Protein AF-A0A971G7F8-F1 (afdb_monomer)

Sequence (263 aa):
MARVVQHHGRGALVKNELFSLTKGGAQEWIVFAMCFLSYWVSLYTTFTIRVKVGDIVKVTESFLRKAIMRCTHTMELLPVVKECAWVSNTPTGFIAEAVFEDRSTVVFDVVVLPNAYPALIDAQFRSQRAESLDMVPLVMAPFISKESDELCRRLKVGYMDMSGNSMIHTRCIYIREHGNPNLFVQKQRSSKNIFNPTSRISSLILREILSDISRSWRLSALAEELGCSIGQVSKVKNHLCDQLWAEMTGEGLRILDAEAIMR

Structure (mmCIF, N/CA/C/O backbone):
data_AF-A0A971G7F8-F1
#
_entry.id   AF-A0A971G7F8-F1
#
loop_
_atom_site.group_PDB
_atom_site.id
_atom_site.type_symbol
_atom_site.label_atom_id
_atom_site.label_alt_id
_atom_site.label_comp_id
_atom_site.label_asym_id
_atom_site.label_entity_id
_atom_site.label_seq_id
_atom_site.pdbx_PDB_ins_code
_atom_site.Cartn_x
_atom_site.Cartn_y
_atom_site.Cartn_z
_atom_site.occupancy
_atom_site.B_iso_or_equiv
_atom_site.auth_seq_id
_atom_site.auth_comp_id
_atom_site.auth_asym_id
_atom_site.auth_atom_id
_atom_site.pdbx_PDB_model_num
ATOM 1 N N . MET A 1 1 ? 34.148 59.572 -40.290 1.00 31.58 1 MET A N 1
ATOM 2 C CA . MET A 1 1 ? 34.550 60.957 -39.958 1.00 31.58 1 MET A CA 1
ATOM 3 C C . MET A 1 1 ? 33.290 61.768 -39.673 1.00 31.58 1 MET A C 1
ATOM 5 O O . MET A 1 1 ? 32.650 62.206 -40.613 1.00 31.58 1 MET A O 1
ATOM 9 N N . ALA A 1 2 ? 32.887 61.878 -38.405 1.00 27.23 2 ALA A N 1
ATOM 10 C CA . ALA A 1 2 ? 31.785 62.723 -37.917 1.00 27.23 2 ALA A CA 1
ATOM 11 C C . ALA A 1 2 ? 31.898 62.825 -36.382 1.00 27.23 2 ALA A C 1
ATOM 13 O O . ALA A 1 2 ? 32.510 61.951 -35.763 1.00 27.23 2 ALA A O 1
ATOM 14 N N . ARG A 1 3 ? 31.361 63.884 -35.769 1.00 23.41 3 ARG A N 1
ATOM 15 C CA . ARG A 1 3 ? 31.500 64.190 -34.331 1.00 23.41 3 ARG A CA 1
ATOM 16 C C . ARG A 1 3 ? 30.258 64.950 -33.855 1.00 23.41 3 ARG A C 1
ATOM 18 O O . ARG A 1 3 ? 29.782 65.768 -34.630 1.00 23.41 3 ARG A O 1
ATOM 25 N N . VAL A 1 4 ? 29.808 64.708 -32.617 1.00 25.70 4 VAL A N 1
ATOM 26 C CA . VAL A 1 4 ? 29.128 65.621 -31.652 1.00 25.70 4 VAL A CA 1
ATOM 27 C C . VAL A 1 4 ? 28.645 64.726 -30.469 1.00 25.70 4 VAL A C 1
ATOM 29 O O . VAL A 1 4 ? 28.057 63.690 -30.753 1.00 25.70 4 VAL A O 1
ATOM 32 N N . VAL A 1 5 ? 29.027 64.850 -29.176 1.00 28.61 5 VAL A N 1
ATOM 33 C CA . VAL A 1 5 ? 29.109 65.998 -28.214 1.00 28.61 5 VAL A CA 1
ATOM 34 C C . VAL A 1 5 ? 27.709 66.317 -27.631 1.00 28.61 5 VAL A C 1
ATOM 36 O O . VAL A 1 5 ? 26.783 66.403 -28.417 1.00 28.61 5 VAL A O 1
ATOM 39 N N . GLN A 1 6 ? 27.404 66.505 -26.330 1.00 29.41 6 GLN A N 1
ATOM 40 C CA . GLN A 1 6 ? 28.057 66.403 -24.989 1.00 29.41 6 GLN A CA 1
ATOM 41 C C . GLN A 1 6 ? 26.905 66.341 -23.915 1.00 29.41 6 GLN A C 1
ATOM 43 O O . GLN A 1 6 ? 25.764 66.564 -24.298 1.00 29.41 6 GLN A O 1
ATOM 48 N N . HIS A 1 7 ? 27.017 66.095 -22.592 1.00 26.50 7 HIS A N 1
ATOM 49 C CA . HIS A 1 7 ? 28.094 65.757 -21.633 1.00 26.50 7 HIS A CA 1
ATOM 50 C C . HIS A 1 7 ? 27.494 65.098 -20.343 1.00 26.50 7 HIS A C 1
ATOM 52 O O . HIS A 1 7 ? 26.330 64.720 -20.359 1.00 26.50 7 HIS A O 1
ATOM 58 N N . HIS A 1 8 ? 28.250 65.078 -19.223 1.00 28.28 8 HIS A N 1
ATOM 59 C CA . HIS A 1 8 ? 27.886 64.651 -17.842 1.00 28.28 8 HIS A CA 1
ATOM 60 C C . HIS A 1 8 ? 27.742 63.123 -17.619 1.00 28.28 8 HIS A C 1
ATOM 62 O O . HIS A 1 8 ? 26.983 62.472 -18.319 1.00 28.28 8 HIS A O 1
ATOM 68 N N . GLY A 1 9 ? 28.426 62.451 -16.676 1.00 26.38 9 GLY A N 1
ATOM 69 C CA . GLY A 1 9 ? 29.330 62.865 -15.576 1.00 26.38 9 GLY A CA 1
ATOM 70 C C . GLY A 1 9 ? 28.710 62.513 -14.210 1.00 26.38 9 GLY A C 1
ATOM 71 O O . GLY A 1 9 ? 27.542 62.812 -14.008 1.00 26.38 9 GLY A O 1
ATOM 72 N N . ARG A 1 10 ? 29.375 61.897 -13.219 1.00 28.61 10 ARG A N 1
ATOM 73 C CA . ARG A 1 10 ? 30.809 61.694 -12.863 1.00 28.61 10 ARG A CA 1
ATOM 74 C C . ARG A 1 10 ? 31.028 60.172 -12.594 1.00 28.61 10 ARG A C 1
ATOM 76 O O . ARG A 1 10 ? 30.043 59.475 -12.406 1.00 28.61 10 ARG A O 1
ATOM 83 N N . GLY A 1 11 ? 32.200 59.529 -12.639 1.00 26.12 11 GLY A N 1
ATOM 84 C CA . GLY A 1 11 ? 33.525 59.893 -12.121 1.00 26.12 11 GLY A CA 1
ATOM 85 C C . GLY A 1 11 ? 33.711 59.355 -10.683 1.00 26.12 11 GLY A C 1
ATOM 86 O O . GLY A 1 11 ? 32.904 59.731 -9.844 1.00 26.12 11 GLY A O 1
ATOM 87 N N . ALA A 1 12 ? 34.725 58.593 -10.245 1.00 26.75 12 ALA A N 1
ATOM 88 C CA . ALA A 1 12 ? 35.695 57.623 -10.796 1.00 26.75 12 ALA A CA 1
ATOM 89 C C . ALA A 1 12 ? 36.917 57.591 -9.835 1.00 26.75 12 ALA A C 1
ATOM 91 O O . ALA A 1 12 ? 37.518 58.642 -9.635 1.00 26.75 12 ALA A O 1
ATOM 92 N N . LEU A 1 13 ? 37.333 56.403 -9.350 1.00 28.11 13 LEU A N 1
ATOM 93 C CA . LEU A 1 13 ? 38.589 56.143 -8.588 1.00 28.11 13 LEU A CA 1
ATOM 94 C C . LEU A 1 13 ? 38.650 56.851 -7.188 1.00 28.11 13 LEU A C 1
ATOM 96 O O . LEU A 1 13 ? 37.799 57.682 -6.903 1.00 28.11 13 LEU A O 1
ATOM 100 N N . VAL A 1 14 ? 39.527 56.568 -6.201 1.00 27.72 14 VAL A N 1
ATOM 101 C CA . VAL A 1 14 ? 40.870 55.937 -6.099 1.00 27.72 14 VAL A CA 1
ATOM 102 C C . VAL A 1 14 ? 41.078 55.347 -4.662 1.00 27.72 14 VAL A C 1
ATOM 104 O O . VAL A 1 14 ? 40.694 56.023 -3.713 1.00 27.72 14 VAL A O 1
ATOM 107 N N . LYS A 1 15 ? 41.815 54.219 -4.487 1.00 26.25 15 LYS A N 1
ATOM 108 C CA . LYS A 1 15 ? 42.451 53.712 -3.215 1.00 26.25 15 LYS A CA 1
ATOM 109 C C . LYS A 1 15 ? 41.508 53.267 -2.050 1.00 26.25 15 LYS A C 1
ATOM 111 O O . LYS A 1 15 ? 40.315 53.514 -2.117 1.00 26.25 15 LYS A O 1
ATOM 116 N N . ASN A 1 16 ? 41.947 52.554 -0.991 1.00 26.34 16 ASN A N 1
ATOM 117 C CA . ASN A 1 16 ? 43.304 52.115 -0.592 1.00 26.34 16 ASN A CA 1
ATOM 118 C C . ASN A 1 16 ? 43.375 50.670 -0.007 1.00 26.34 16 ASN A C 1
ATOM 120 O O . ASN A 1 16 ? 42.372 49.981 0.123 1.00 26.34 16 ASN A O 1
ATOM 124 N N . GLU A 1 17 ? 44.604 50.260 0.312 1.00 28.48 17 GLU A N 1
ATOM 125 C CA . GLU A 1 17 ? 45.162 48.950 0.700 1.00 28.48 17 GLU A CA 1
ATOM 126 C C . GLU A 1 17 ? 44.573 48.169 1.909 1.00 28.48 17 GLU A C 1
ATOM 128 O O . GLU A 1 17 ? 43.983 48.739 2.817 1.00 28.48 17 GLU A O 1
ATOM 133 N N . LEU A 1 18 ? 44.879 46.855 1.919 1.00 27.38 18 LEU A N 1
ATOM 134 C CA . LEU A 1 18 ? 45.263 45.979 3.055 1.00 27.38 18 LEU A CA 1
ATOM 135 C C . LEU A 1 18 ? 44.598 46.158 4.443 1.00 27.38 18 LEU A C 1
ATOM 137 O O . LEU A 1 18 ? 44.882 47.122 5.142 1.00 27.38 18 LEU A O 1
ATOM 141 N N . PHE A 1 19 ? 43.982 45.081 4.963 1.00 25.28 19 PHE A N 1
ATOM 142 C CA . PHE A 1 19 ? 44.510 44.389 6.161 1.00 25.28 19 PHE A CA 1
ATOM 143 C C . PHE A 1 19 ? 43.994 42.936 6.290 1.00 25.28 19 PHE A C 1
ATOM 145 O O . PHE A 1 19 ? 43.183 42.478 5.486 1.00 25.28 19 PHE A O 1
ATOM 152 N N . SER A 1 20 ? 44.534 42.182 7.253 1.00 25.12 20 SER A N 1
ATOM 153 C CA . SER A 1 20 ? 44.437 40.718 7.360 1.00 25.12 20 SER A CA 1
ATOM 154 C C . SER A 1 20 ? 43.378 40.169 8.333 1.00 25.12 20 SER A C 1
ATOM 156 O O . SER A 1 20 ? 42.921 40.846 9.248 1.00 25.12 20 SER A O 1
ATOM 158 N N . LEU A 1 21 ? 43.095 38.871 8.170 1.00 34.47 21 LEU A N 1
ATOM 159 C CA . LEU A 1 21 ? 42.399 37.949 9.083 1.00 34.47 21 LEU A CA 1
ATOM 160 C C . LEU A 1 21 ? 42.495 38.275 10.596 1.00 34.47 21 LEU A C 1
ATOM 162 O O . LEU A 1 21 ? 43.588 38.309 11.158 1.00 34.47 21 LEU A O 1
ATOM 166 N N . THR A 1 22 ? 41.347 38.328 11.285 1.00 32.31 22 THR A N 1
ATOM 167 C CA . THR A 1 22 ? 40.902 37.395 12.361 1.00 32.31 22 THR A CA 1
ATOM 168 C C . THR A 1 22 ? 39.973 38.072 13.387 1.00 32.31 22 THR A C 1
ATOM 170 O O . THR A 1 22 ? 40.213 39.205 13.781 1.00 32.31 22 THR A O 1
ATOM 173 N N . LYS A 1 23 ? 38.994 37.302 13.908 1.00 30.86 23 LYS A N 1
ATOM 174 C CA . LYS A 1 23 ? 38.056 37.630 15.014 1.00 30.86 23 LYS A CA 1
ATOM 175 C C . LYS A 1 23 ? 37.054 38.769 14.700 1.00 30.86 23 LYS A C 1
ATOM 177 O O . LYS A 1 23 ? 37.434 39.834 14.249 1.00 30.86 23 LYS A O 1
ATOM 182 N N . GLY A 1 24 ? 35.754 38.638 14.966 1.00 30.69 24 GLY A N 1
ATOM 183 C CA . GLY A 1 24 ? 35.002 37.469 15.435 1.00 30.69 24 GLY A CA 1
ATOM 184 C C . GLY A 1 24 ? 33.606 37.866 15.927 1.00 30.69 24 GLY A C 1
ATOM 185 O O . GLY A 1 24 ? 33.473 38.333 17.053 1.00 30.69 24 GLY A O 1
ATOM 186 N N . GLY A 1 25 ? 32.572 37.680 15.099 1.00 30.42 25 GLY A N 1
ATOM 187 C CA . GLY A 1 25 ? 31.180 37.997 15.441 1.00 30.42 25 GLY A CA 1
ATOM 188 C C . GLY A 1 25 ? 30.375 36.750 15.811 1.00 30.42 25 GLY A C 1
ATOM 189 O O . GLY A 1 25 ? 30.094 35.914 14.957 1.00 30.42 25 GLY A O 1
ATOM 190 N N . ALA A 1 26 ? 29.956 36.623 17.073 1.00 41.88 26 ALA A N 1
ATOM 191 C CA . ALA A 1 26 ? 29.213 35.447 17.548 1.00 41.88 26 ALA A CA 1
ATOM 192 C C . ALA A 1 26 ? 27.809 35.286 16.918 1.00 41.88 26 ALA A C 1
ATOM 194 O O . ALA A 1 26 ? 27.216 34.214 17.002 1.00 41.88 26 ALA A O 1
ATOM 195 N N . GLN A 1 27 ? 27.272 36.324 16.269 1.00 37.56 27 GLN A N 1
ATOM 196 C CA . GLN A 1 27 ? 25.918 36.323 15.702 1.00 37.56 27 GLN A CA 1
ATOM 197 C C . GLN A 1 27 ? 25.796 35.543 14.383 1.00 37.56 27 GLN A C 1
ATOM 199 O O . GLN A 1 27 ? 24.768 34.907 14.166 1.00 37.56 27 GLN A O 1
ATOM 204 N N . GLU A 1 28 ? 26.835 35.493 13.541 1.00 37.09 28 GLU A N 1
ATOM 205 C CA . GLU A 1 28 ? 26.814 34.654 12.326 1.00 37.09 28 GLU A CA 1
ATOM 206 C C . GLU A 1 28 ? 26.779 33.163 12.689 1.00 37.09 28 GLU A C 1
ATOM 208 O O . GLU A 1 28 ? 26.014 32.384 12.115 1.00 37.09 28 GLU A O 1
ATOM 213 N N . TRP A 1 29 ? 27.528 32.785 13.730 1.00 35.47 29 TRP A N 1
ATOM 214 C CA . TRP A 1 29 ? 27.505 31.438 14.294 1.00 35.47 29 TRP A CA 1
ATOM 215 C C . TRP A 1 29 ? 26.162 31.079 14.927 1.00 35.47 29 TRP A C 1
ATOM 217 O O . TRP A 1 29 ? 25.808 29.909 14.895 1.00 35.47 29 TRP A O 1
ATOM 227 N N . ILE A 1 30 ? 25.379 32.037 15.438 1.00 43.94 30 ILE A N 1
ATOM 228 C CA . ILE A 1 30 ? 24.011 31.765 15.912 1.00 43.94 30 ILE A CA 1
ATOM 229 C C . ILE A 1 30 ? 23.088 31.427 14.736 1.00 43.94 30 ILE A C 1
ATOM 231 O O . ILE A 1 30 ? 22.343 30.456 14.829 1.00 43.94 30 ILE A O 1
ATOM 235 N N . VAL A 1 31 ? 23.165 32.143 13.608 1.00 46.53 31 VAL A N 1
ATOM 236 C CA . VAL A 1 31 ? 22.352 31.818 12.419 1.00 46.53 31 VAL A CA 1
ATOM 237 C C . VAL A 1 31 ? 22.742 30.448 11.854 1.00 46.53 31 VAL A C 1
ATOM 239 O O . VAL A 1 31 ? 21.871 29.606 11.633 1.00 46.53 31 VAL A O 1
ATOM 242 N N . PHE A 1 32 ? 24.042 30.171 11.703 1.00 40.44 32 PHE A N 1
ATOM 243 C CA . PHE A 1 32 ? 24.508 28.857 11.246 1.00 40.44 32 PHE A CA 1
ATOM 244 C C . PHE A 1 32 ? 24.165 27.735 12.238 1.00 40.44 32 PHE A C 1
ATOM 246 O O . PHE A 1 32 ? 23.704 26.673 11.819 1.00 40.44 32 PHE A O 1
ATOM 253 N N . ALA A 1 33 ? 24.312 27.969 13.546 1.00 39.25 33 ALA A N 1
ATOM 254 C CA . ALA A 1 33 ? 23.938 27.005 14.574 1.00 39.25 33 ALA A CA 1
ATOM 255 C C . ALA A 1 33 ? 22.425 26.777 14.632 1.00 39.25 33 ALA A C 1
ATOM 257 O O . ALA A 1 33 ? 22.026 25.644 14.845 1.00 39.25 33 ALA A O 1
ATOM 258 N N . MET A 1 34 ? 21.571 27.779 14.397 1.00 35.53 34 MET A N 1
ATOM 259 C CA . MET A 1 34 ? 20.111 27.593 14.346 1.00 35.53 34 MET A CA 1
ATOM 260 C C . MET A 1 34 ? 19.656 26.868 13.071 1.00 35.53 34 MET A C 1
ATOM 262 O O . MET A 1 34 ? 18.738 26.046 13.138 1.00 35.53 34 MET A O 1
ATOM 266 N N . CYS A 1 35 ? 20.336 27.067 11.936 1.00 37.12 35 CYS A N 1
ATOM 267 C CA . CYS A 1 35 ? 20.170 26.211 10.756 1.00 37.12 35 CYS A CA 1
ATOM 268 C C . CYS A 1 35 ? 20.599 24.761 11.051 1.00 37.12 35 CYS A C 1
ATOM 270 O O . CYS A 1 35 ? 19.869 23.827 10.732 1.00 37.12 35 CYS A O 1
ATOM 272 N N . PHE A 1 36 ? 21.727 24.552 11.737 1.00 36.66 36 PHE A N 1
ATOM 273 C CA . PHE A 1 36 ? 22.150 23.211 12.156 1.00 36.66 36 PHE A CA 1
ATOM 274 C C . PHE A 1 36 ? 21.241 22.592 13.226 1.00 36.66 36 PHE A C 1
ATOM 276 O O . PHE A 1 36 ? 21.006 21.389 13.181 1.00 36.66 36 PHE A O 1
ATOM 283 N N . LEU A 1 37 ? 20.688 23.377 14.155 1.00 34.50 37 LEU A N 1
ATOM 284 C CA . LEU A 1 37 ? 19.817 22.884 15.223 1.00 34.50 37 LEU A CA 1
ATOM 285 C C . LEU A 1 37 ? 18.418 22.550 14.699 1.00 34.50 37 LEU A C 1
ATOM 287 O O . LEU A 1 37 ? 17.841 21.564 15.136 1.00 34.50 37 LEU A O 1
ATOM 291 N N . SER A 1 38 ? 17.899 23.289 13.715 1.00 35.56 38 SER A N 1
ATOM 292 C CA . SER A 1 38 ? 16.686 22.876 12.991 1.00 35.56 38 SER A CA 1
ATOM 293 C C . SER A 1 38 ? 16.916 21.616 12.142 1.00 35.56 38 SER A C 1
ATOM 295 O O . SER A 1 38 ? 16.009 20.794 12.036 1.00 35.56 38 SER A O 1
ATOM 297 N N . TYR A 1 39 ? 18.139 21.386 11.647 1.00 37.88 39 TYR A N 1
ATOM 298 C CA . TYR A 1 39 ? 18.538 20.106 11.041 1.00 37.88 39 TYR A CA 1
ATOM 299 C C . TYR A 1 39 ? 18.676 18.962 12.072 1.00 37.88 39 TYR A C 1
ATOM 301 O O . TYR A 1 39 ? 18.270 17.836 11.799 1.00 37.88 39 TYR A O 1
ATOM 309 N N . TRP A 1 40 ? 19.215 19.228 13.269 1.00 32.53 40 TRP A N 1
ATOM 310 C CA . TRP A 1 40 ? 19.496 18.210 14.301 1.00 32.53 40 TRP A CA 1
ATOM 311 C C . TRP A 1 40 ? 18.329 17.893 15.245 1.00 32.53 40 TRP A C 1
ATOM 313 O O . TRP A 1 40 ? 18.250 16.782 15.765 1.00 32.53 40 TRP A O 1
ATOM 323 N N . VAL A 1 41 ? 17.376 18.810 15.427 1.00 34.03 41 VAL A N 1
ATOM 324 C CA . VAL A 1 41 ? 16.091 18.525 16.098 1.00 34.03 41 VAL A CA 1
ATOM 325 C C . VAL A 1 41 ? 15.228 17.566 15.257 1.00 34.03 41 VAL A C 1
ATOM 327 O O . VAL A 1 41 ? 14.299 16.958 15.779 1.00 34.03 41 VAL A O 1
ATOM 330 N N . SER A 1 42 ? 15.597 17.322 13.992 1.00 38.00 42 SER A N 1
ATOM 331 C CA . SER A 1 42 ? 15.034 16.264 13.143 1.00 38.00 42 SER A CA 1
ATOM 332 C C . SER A 1 42 ? 15.562 14.848 13.455 1.00 38.00 42 SER A C 1
ATOM 334 O O . SER A 1 42 ? 15.412 13.939 12.640 1.00 38.00 42 SER A O 1
ATOM 336 N N . LEU A 1 43 ? 16.164 14.598 14.623 1.00 33.94 43 LEU A N 1
ATOM 337 C CA . LEU A 1 43 ? 16.397 13.224 15.082 1.00 33.94 43 LEU A CA 1
ATOM 338 C C . LEU A 1 43 ? 15.066 12.440 15.090 1.00 33.94 43 LEU A C 1
ATOM 340 O O . LEU A 1 43 ? 14.067 12.893 15.643 1.00 33.94 43 LEU A O 1
ATOM 344 N N . TYR A 1 44 ? 15.072 11.253 14.472 1.00 35.53 44 TYR A N 1
ATOM 345 C CA . TYR A 1 44 ? 13.901 10.399 14.195 1.00 35.53 44 TYR A CA 1
ATOM 346 C C . TYR A 1 44 ? 12.943 10.871 13.076 1.00 35.53 44 TYR A C 1
ATOM 348 O O . TYR A 1 44 ? 11.745 10.564 13.121 1.00 35.53 44 TYR A O 1
ATOM 356 N N . THR A 1 45 ? 13.440 11.535 12.020 1.00 35.72 45 THR A N 1
ATOM 357 C CA . THR A 1 45 ? 12.622 11.848 10.832 1.00 35.72 45 THR A CA 1
ATOM 358 C C . THR A 1 45 ? 11.963 10.596 10.246 1.00 35.72 45 THR A C 1
ATOM 360 O O . THR A 1 45 ? 12.614 9.691 9.723 1.00 35.72 45 THR A O 1
ATOM 363 N N . THR A 1 46 ? 10.633 10.554 10.301 1.00 38.56 46 THR A N 1
ATOM 364 C CA . THR A 1 46 ? 9.838 9.536 9.611 1.00 38.56 46 THR A CA 1
ATOM 365 C C . THR A 1 46 ? 9.194 10.183 8.395 1.00 38.56 46 THR A C 1
ATOM 367 O O . THR A 1 46 ? 8.401 11.119 8.527 1.00 38.56 46 THR A O 1
ATOM 370 N N . PHE A 1 47 ? 9.560 9.696 7.214 1.00 37.69 47 PHE A N 1
ATOM 371 C CA . PHE A 1 47 ? 9.032 10.150 5.940 1.00 37.69 47 PHE A CA 1
ATOM 372 C C . PHE A 1 47 ? 7.500 10.038 5.917 1.00 37.69 47 PHE A C 1
ATOM 374 O O . PHE A 1 47 ? 6.922 9.048 6.367 1.00 37.69 47 PHE A O 1
ATOM 381 N N . THR A 1 48 ? 6.830 11.088 5.449 1.00 42.06 48 THR A N 1
ATOM 382 C CA . THR A 1 48 ? 5.379 11.252 5.594 1.00 42.06 48 THR A CA 1
ATOM 383 C C . THR A 1 48 ? 4.717 11.254 4.227 1.00 42.06 48 THR A C 1
ATOM 385 O O . THR A 1 48 ? 4.733 12.256 3.518 1.00 42.06 48 THR A O 1
ATOM 388 N N . ILE A 1 49 ? 4.101 10.122 3.896 1.00 47.50 49 ILE A N 1
ATOM 389 C CA . ILE A 1 49 ? 3.277 9.954 2.705 1.00 47.50 49 ILE A CA 1
ATOM 390 C C . ILE A 1 49 ? 1.918 10.580 3.001 1.00 47.50 49 ILE A C 1
ATOM 392 O O . ILE A 1 49 ? 1.155 10.070 3.824 1.00 47.50 49 ILE A O 1
ATOM 396 N N . ARG A 1 50 ? 1.617 11.696 2.331 1.00 46.03 50 ARG A N 1
ATOM 397 C CA . ARG A 1 50 ? 0.253 12.228 2.262 1.00 46.03 50 ARG A CA 1
ATOM 398 C C . ARG A 1 50 ? -0.500 11.498 1.159 1.00 46.03 50 ARG A C 1
ATOM 400 O O . ARG A 1 50 ? -0.425 11.892 -0.004 1.00 46.03 50 ARG A O 1
ATOM 407 N N . VAL A 1 51 ? -1.246 10.468 1.539 1.00 49.62 51 VAL A N 1
ATOM 408 C CA . VAL A 1 51 ? -2.325 9.955 0.688 1.00 49.62 51 VAL A CA 1
ATOM 409 C C . VAL A 1 51 ? -3.397 11.054 0.610 1.00 49.62 51 VAL A C 1
ATOM 411 O O . VAL A 1 51 ? -3.579 11.807 1.567 1.00 49.62 51 VAL A O 1
ATOM 414 N N . LYS A 1 52 ? -4.105 11.212 -0.516 1.00 42.38 52 LYS A N 1
ATOM 415 C CA . LYS A 1 52 ? -4.998 12.375 -0.738 1.00 42.38 52 LYS A CA 1
ATOM 416 C C . LYS A 1 52 ? -6.318 12.354 0.065 1.00 42.38 52 LYS A C 1
ATOM 418 O O . LYS A 1 52 ? -7.216 13.143 -0.216 1.00 42.38 52 LYS A O 1
ATOM 423 N N . VAL A 1 53 ? -6.415 11.486 1.074 1.00 38.53 53 VAL A N 1
ATOM 424 C CA . VAL A 1 53 ? -7.548 11.318 1.995 1.00 38.53 53 VAL A CA 1
ATOM 425 C C . VAL A 1 53 ? -7.003 11.313 3.425 1.00 38.53 53 VAL A C 1
ATOM 427 O O . VAL A 1 53 ? -6.585 10.266 3.899 1.00 38.53 53 VAL A O 1
ATOM 430 N N . GLY A 1 54 ? -6.978 12.484 4.076 1.00 37.25 54 GLY A N 1
ATOM 431 C CA . GLY A 1 54 ? -6.742 12.688 5.520 1.00 37.25 54 GLY A CA 1
ATOM 432 C C . GLY A 1 54 ? -5.355 12.333 6.084 1.00 37.25 54 GLY A C 1
ATOM 433 O O . GLY A 1 54 ? -4.714 13.163 6.732 1.00 37.25 54 GLY A O 1
ATOM 434 N N . ASP A 1 55 ? -4.903 11.103 5.857 1.00 47.16 55 ASP A N 1
ATOM 435 C CA . ASP A 1 55 ? -3.934 10.411 6.695 1.00 47.16 55 ASP A CA 1
ATOM 436 C C . ASP A 1 55 ? -2.463 10.581 6.292 1.00 47.16 55 ASP A C 1
ATOM 438 O O . ASP A 1 55 ? -2.062 10.653 5.125 1.00 47.16 55 ASP A O 1
ATOM 442 N N . ILE A 1 56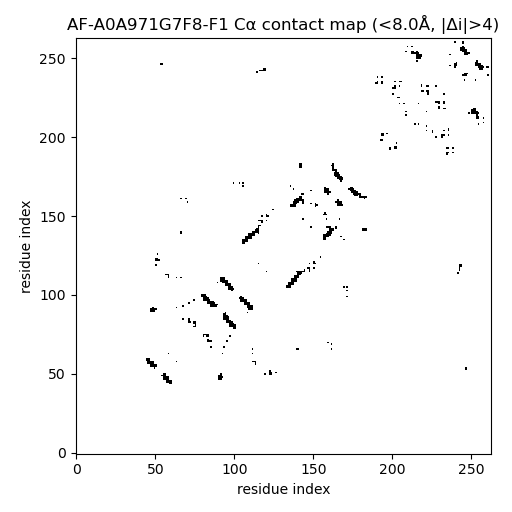 ? -1.630 10.589 7.334 1.00 48.53 56 ILE A N 1
ATOM 443 C CA . ILE A 1 56 ? -0.172 10.685 7.274 1.00 48.53 56 ILE A CA 1
ATOM 444 C C . ILE A 1 56 ? 0.414 9.280 7.451 1.00 48.53 56 ILE A C 1
ATOM 446 O O . ILE A 1 56 ? 0.671 8.807 8.561 1.00 48.53 56 ILE A O 1
ATOM 450 N N . VAL A 1 57 ? 0.641 8.602 6.326 1.00 58.75 57 VAL A N 1
ATOM 451 C CA . VAL A 1 57 ? 1.226 7.259 6.303 1.00 58.75 57 VAL A CA 1
ATOM 452 C C . VAL A 1 57 ? 2.741 7.376 6.494 1.00 58.75 57 VAL A C 1
ATOM 454 O O . VAL A 1 57 ? 3.478 7.878 5.644 1.00 58.75 57 VAL A O 1
ATOM 457 N N . LYS A 1 58 ? 3.214 6.948 7.667 1.00 58.38 58 LYS A N 1
ATOM 458 C CA . LYS A 1 58 ? 4.594 7.152 8.126 1.00 58.38 58 LYS A CA 1
ATOM 459 C C . LYS A 1 58 ? 5.528 6.010 7.714 1.00 58.38 58 LYS A C 1
ATOM 461 O O . LYS A 1 58 ? 5.507 4.925 8.293 1.00 58.38 58 LYS A O 1
ATOM 466 N N . VAL A 1 59 ? 6.394 6.288 6.743 1.00 67.25 59 VAL A N 1
ATOM 467 C CA . VAL A 1 59 ? 7.475 5.418 6.255 1.00 67.25 59 VAL A CA 1
ATOM 468 C C . VAL A 1 59 ? 8.797 5.844 6.889 1.00 67.25 59 VAL A C 1
ATOM 470 O O . VAL A 1 59 ? 9.140 7.016 6.885 1.00 67.25 59 VAL A O 1
ATOM 473 N N . THR A 1 60 ? 9.593 4.928 7.439 1.00 74.56 60 THR A N 1
ATOM 474 C CA . THR A 1 60 ? 10.924 5.309 7.943 1.00 74.56 60 THR A CA 1
ATOM 475 C C . THR A 1 60 ? 11.901 5.520 6.787 1.00 74.56 60 THR A C 1
ATOM 477 O O . THR A 1 60 ? 11.839 4.813 5.782 1.00 74.56 60 THR A O 1
ATOM 480 N N . GLU A 1 61 ? 12.867 6.428 6.942 1.00 76.81 61 GLU A N 1
ATOM 481 C CA . GLU A 1 61 ? 13.984 6.579 5.990 1.00 76.81 61 GLU A CA 1
ATOM 482 C C . GLU A 1 61 ? 14.704 5.234 5.759 1.00 76.81 61 GLU A C 1
ATOM 484 O O . GLU A 1 61 ? 15.010 4.846 4.634 1.00 76.81 61 GLU A O 1
ATOM 489 N N . SER A 1 62 ? 14.859 4.443 6.825 1.00 81.19 62 SER A N 1
ATOM 490 C CA . SER A 1 62 ? 15.403 3.081 6.788 1.00 81.19 62 SER A CA 1
ATOM 491 C C . SER A 1 62 ? 14.548 2.059 6.021 1.00 81.19 62 SER A C 1
ATOM 493 O O . SER A 1 62 ? 15.054 0.985 5.688 1.00 81.19 62 SER A O 1
ATOM 495 N N . PHE A 1 63 ? 13.276 2.358 5.737 1.00 83.94 63 PHE A N 1
ATOM 496 C CA . PHE A 1 63 ? 12.414 1.581 4.841 1.00 83.94 63 PHE A CA 1
ATOM 497 C C . PHE A 1 63 ? 12.469 2.128 3.410 1.00 83.94 63 PHE A C 1
ATOM 499 O O . PHE A 1 63 ? 12.629 1.336 2.485 1.00 83.94 63 PHE A O 1
ATOM 506 N N . LEU A 1 64 ? 12.459 3.455 3.227 1.00 87.81 64 LEU A N 1
ATOM 507 C CA . LEU A 1 64 ? 12.657 4.103 1.924 1.00 87.81 64 LEU A CA 1
ATOM 508 C C . LEU A 1 64 ? 13.989 3.679 1.279 1.00 87.81 64 LEU A C 1
ATOM 510 O O . LEU A 1 64 ? 14.001 3.200 0.149 1.00 87.81 64 LEU A O 1
ATOM 514 N N . ARG A 1 65 ? 15.099 3.719 2.029 1.00 89.50 65 ARG A N 1
ATOM 515 C CA . ARG A 1 65 ? 16.414 3.243 1.562 1.00 89.50 65 ARG A CA 1
ATOM 516 C C . ARG A 1 65 ? 16.409 1.754 1.191 1.00 89.50 65 ARG A C 1
ATOM 518 O O . ARG A 1 65 ? 17.091 1.363 0.251 1.00 89.50 65 ARG A O 1
ATOM 525 N N . LYS A 1 66 ? 15.635 0.916 1.894 1.00 90.75 66 LYS A N 1
ATOM 526 C CA . LYS A 1 66 ? 15.467 -0.509 1.541 1.00 90.75 66 LYS A CA 1
ATOM 527 C C . LYS A 1 66 ? 14.626 -0.698 0.280 1.00 90.75 66 LYS A C 1
ATOM 529 O O . LYS A 1 66 ? 14.931 -1.599 -0.492 1.00 90.75 66 LYS A O 1
ATOM 534 N N . ALA A 1 67 ? 13.609 0.136 0.065 1.00 91.75 67 ALA A N 1
ATOM 535 C CA . ALA A 1 67 ? 12.828 0.144 -1.166 1.00 91.75 67 ALA A CA 1
ATOM 536 C C . ALA A 1 67 ? 13.707 0.540 -2.363 1.00 91.75 67 ALA A C 1
ATOM 538 O O . ALA A 1 67 ? 13.793 -0.234 -3.308 1.00 91.75 67 ALA A O 1
ATOM 539 N N . ILE A 1 68 ? 14.460 1.644 -2.264 1.00 93.75 68 ILE A N 1
ATOM 540 C CA . ILE A 1 68 ? 15.417 2.092 -3.292 1.00 93.75 68 ILE A CA 1
ATOM 541 C C . ILE A 1 68 ? 16.405 0.973 -3.655 1.00 93.75 68 ILE A C 1
ATOM 543 O O . ILE A 1 68 ? 16.420 0.525 -4.798 1.00 93.75 68 ILE A O 1
ATOM 547 N N . MET A 1 69 ? 17.154 0.453 -2.671 1.00 93.12 69 MET A N 1
ATOM 548 C CA . MET A 1 69 ? 18.148 -0.613 -2.885 1.00 93.12 69 MET A CA 1
ATOM 549 C C . MET A 1 69 ? 17.550 -1.903 -3.465 1.00 93.12 69 MET A C 1
ATOM 551 O O . MET A 1 69 ? 18.248 -2.648 -4.145 1.00 93.12 69 MET A O 1
ATOM 555 N N . ARG A 1 70 ? 16.280 -2.212 -3.167 1.00 92.81 70 ARG A N 1
ATOM 556 C CA . ARG A 1 70 ? 15.597 -3.386 -3.726 1.00 92.81 70 ARG A CA 1
ATOM 557 C C . ARG A 1 70 ? 15.084 -3.114 -5.139 1.00 92.81 70 ARG A C 1
ATOM 559 O O . ARG A 1 70 ? 15.132 -4.032 -5.950 1.00 92.81 70 ARG A O 1
ATOM 566 N N . CYS A 1 71 ? 14.631 -1.898 -5.436 1.00 94.00 71 CYS A N 1
ATOM 567 C CA . CYS A 1 71 ? 14.162 -1.502 -6.760 1.00 94.00 71 CYS A CA 1
ATOM 568 C C . CYS A 1 71 ? 15.294 -1.553 -7.784 1.00 94.00 71 CYS A C 1
ATOM 570 O O . CYS A 1 71 ? 15.176 -2.293 -8.756 1.00 94.00 71 CYS A O 1
ATOM 572 N N . THR A 1 72 ? 16.398 -0.836 -7.537 1.00 93.06 72 THR A N 1
ATOM 573 C CA . THR A 1 72 ? 17.538 -0.778 -8.468 1.00 93.06 72 THR A CA 1
ATOM 574 C C . THR A 1 72 ? 18.087 -2.177 -8.732 1.00 93.06 72 THR A C 1
ATOM 576 O O . THR A 1 72 ? 18.071 -2.636 -9.869 1.00 93.06 72 THR A O 1
ATOM 579 N N . HIS A 1 73 ? 18.394 -2.924 -7.669 1.00 92.31 73 HIS A N 1
ATOM 580 C CA . HIS A 1 73 ? 18.911 -4.287 -7.773 1.00 92.31 73 HIS A CA 1
ATOM 581 C C . HIS A 1 73 ? 17.959 -5.255 -8.496 1.00 92.31 73 HIS A C 1
ATOM 583 O O . HIS A 1 73 ? 18.409 -6.099 -9.262 1.00 92.31 73 HIS A O 1
ATOM 589 N N . THR A 1 74 ? 16.640 -5.160 -8.285 1.00 91.06 74 THR A N 1
ATOM 590 C CA . THR A 1 74 ? 15.688 -6.055 -8.976 1.00 91.06 74 THR A CA 1
ATOM 591 C C . THR A 1 74 ? 15.527 -5.684 -10.452 1.00 91.06 74 THR A C 1
ATOM 593 O O . THR A 1 74 ? 15.280 -6.570 -11.264 1.00 91.06 74 THR A O 1
ATOM 596 N N . MET A 1 75 ? 15.703 -4.408 -10.818 1.00 92.31 75 MET A N 1
ATOM 597 C CA . MET A 1 75 ? 15.7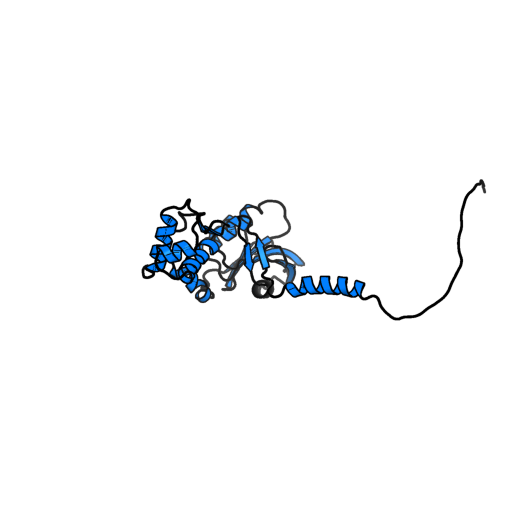55 -3.986 -12.222 1.00 92.31 75 MET A CA 1
ATOM 598 C C . MET A 1 75 ? 17.061 -4.438 -12.896 1.00 92.31 75 MET A C 1
ATOM 600 O O . MET A 1 75 ? 17.012 -4.958 -14.002 1.00 92.31 75 MET A O 1
ATOM 604 N N . GLU A 1 76 ? 18.209 -4.325 -12.220 1.00 90.50 76 GLU A N 1
ATOM 605 C CA . GLU A 1 76 ? 19.533 -4.771 -12.706 1.00 90.50 76 GLU A CA 1
ATOM 606 C C . GLU A 1 76 ? 19.640 -6.294 -12.929 1.00 90.50 76 GLU A C 1
ATOM 608 O O . GLU A 1 76 ? 20.515 -6.756 -13.655 1.00 90.50 76 GLU A O 1
ATOM 613 N N . LEU A 1 77 ? 18.749 -7.095 -12.332 1.00 91.06 77 LEU A N 1
ATOM 614 C CA . LEU A 1 77 ? 18.649 -8.538 -12.598 1.00 91.06 77 LEU A CA 1
ATOM 615 C C . LE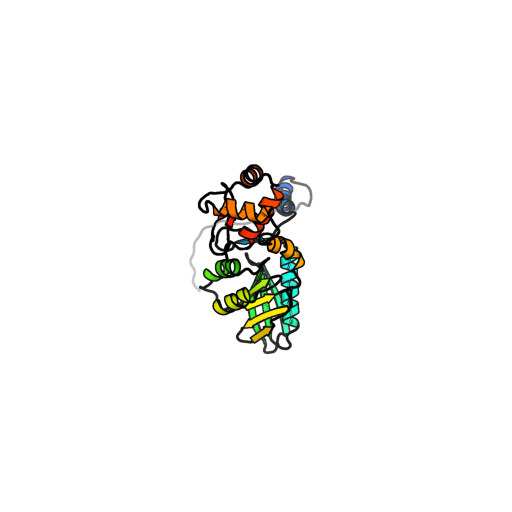U A 1 77 ? 17.946 -8.870 -13.932 1.00 91.06 77 LEU A C 1
ATOM 617 O O . LEU A 1 77 ? 17.871 -10.042 -14.308 1.00 91.06 77 LEU A O 1
ATOM 621 N N . LEU A 1 78 ? 17.407 -7.875 -14.643 1.00 90.38 78 LEU A N 1
ATOM 622 C CA . LEU A 1 78 ? 16.714 -8.058 -15.918 1.00 90.38 78 LEU A CA 1
ATOM 623 C C . LEU A 1 78 ? 17.717 -7.928 -17.078 1.00 90.38 78 LEU A C 1
ATOM 625 O O . LEU A 1 78 ? 18.267 -6.847 -17.259 1.00 90.38 78 LEU A O 1
ATOM 629 N N . PRO A 1 79 ? 17.894 -8.937 -17.953 1.00 89.75 79 PRO A N 1
ATOM 630 C CA . PRO A 1 79 ? 18.944 -8.949 -18.988 1.00 89.75 79 PRO A CA 1
ATOM 631 C C . PRO A 1 79 ? 18.742 -7.944 -20.143 1.00 89.75 79 PRO A C 1
ATOM 633 O O . PRO A 1 79 ? 19.450 -7.999 -21.143 1.00 89.75 79 PRO A O 1
ATOM 636 N N . VAL A 1 80 ? 17.748 -7.060 -20.032 1.00 92.62 80 VAL A N 1
ATOM 637 C CA . VAL A 1 80 ? 17.467 -5.954 -20.961 1.00 92.62 80 VAL A CA 1
ATOM 638 C C . VAL A 1 80 ? 17.688 -4.579 -20.322 1.00 92.62 80 VAL A C 1
ATOM 640 O O . VAL A 1 80 ? 17.746 -3.585 -21.043 1.00 92.62 80 VAL A O 1
ATOM 643 N N . VAL A 1 81 ? 17.804 -4.516 -18.990 1.00 94.00 81 VAL A N 1
ATOM 644 C CA . VAL A 1 81 ? 18.155 -3.312 -18.232 1.00 94.00 81 VAL A CA 1
ATOM 645 C C . VAL A 1 81 ? 19.662 -3.323 -18.033 1.00 94.00 81 VAL A C 1
ATOM 647 O O . VAL A 1 81 ? 20.212 -4.232 -17.420 1.00 94.00 81 VAL A O 1
ATOM 650 N N . LYS A 1 82 ? 20.319 -2.289 -18.542 1.00 94.19 82 LYS A N 1
ATOM 651 C CA . LYS A 1 82 ? 21.759 -2.092 -18.418 1.00 94.19 82 LYS A CA 1
ATOM 652 C C . LYS A 1 82 ? 22.138 -1.491 -17.062 1.00 94.19 82 LYS A C 1
ATOM 654 O O . LYS A 1 82 ? 23.178 -1.816 -16.500 1.00 94.19 82 LYS A O 1
ATOM 659 N N . GLU A 1 83 ? 21.308 -0.574 -16.567 1.00 94.88 83 GLU A N 1
ATOM 660 C CA . GLU A 1 83 ? 21.531 0.184 -15.334 1.00 94.88 83 GLU A CA 1
ATOM 661 C C . GLU A 1 83 ? 20.185 0.682 -14.786 1.00 94.88 83 GLU A C 1
ATOM 663 O O . GLU A 1 83 ? 19.296 1.039 -15.564 1.00 94.88 83 GLU A O 1
ATOM 668 N N . CYS A 1 84 ? 20.021 0.733 -13.460 1.00 95.06 84 CYS A N 1
ATOM 669 C CA . CYS A 1 84 ? 18.861 1.366 -12.831 1.00 95.06 84 CYS A CA 1
ATOM 670 C C . CYS A 1 84 ? 19.289 2.239 -11.647 1.00 95.06 84 CYS A C 1
ATOM 672 O O . CYS A 1 84 ? 19.633 1.732 -10.583 1.00 95.06 84 CYS A O 1
ATOM 674 N N . ALA A 1 85 ? 19.202 3.558 -11.802 1.00 95.31 85 ALA A N 1
ATOM 675 C CA . ALA A 1 85 ? 19.637 4.524 -10.799 1.00 95.31 85 ALA A CA 1
ATOM 676 C C . ALA A 1 85 ? 18.465 5.100 -9.984 1.00 95.31 85 ALA A C 1
ATOM 678 O O . ALA A 1 85 ? 17.341 5.239 -10.469 1.00 95.31 85 ALA A O 1
ATOM 679 N N . TRP A 1 86 ? 18.745 5.492 -8.740 1.00 96.19 86 TRP A N 1
ATOM 680 C CA . TRP A 1 86 ? 17.901 6.421 -7.983 1.00 96.19 86 TRP A CA 1
ATOM 681 C C . TRP A 1 86 ? 18.201 7.856 -8.424 1.00 96.19 86 TRP A C 1
ATOM 683 O O . TRP A 1 86 ? 19.368 8.223 -8.550 1.00 96.19 86 TRP A O 1
ATOM 693 N N . VAL A 1 87 ? 17.155 8.662 -8.623 1.00 94.44 87 VAL A N 1
ATOM 694 C CA . VAL A 1 87 ? 17.276 10.047 -9.111 1.00 94.44 87 VAL A CA 1
ATOM 695 C C . VAL A 1 87 ? 16.972 11.062 -8.006 1.00 94.44 87 VAL A C 1
ATOM 697 O O . VAL A 1 87 ? 17.716 12.020 -7.814 1.00 94.44 87 VAL A O 1
ATOM 700 N N . SER A 1 88 ? 15.861 10.885 -7.285 1.00 89.00 88 SER A N 1
ATOM 701 C CA . SER A 1 88 ? 15.420 11.804 -6.225 1.00 89.00 88 SER A CA 1
ATOM 702 C C . SER A 1 88 ? 14.349 11.169 -5.331 1.00 89.00 88 SER A C 1
ATOM 704 O O . SER A 1 88 ? 13.774 10.140 -5.674 1.00 89.00 88 SER A O 1
ATOM 706 N N . ASN A 1 89 ? 14.048 11.780 -4.181 1.00 89.19 89 ASN A N 1
ATOM 707 C CA . ASN A 1 89 ? 12.927 11.369 -3.326 1.00 89.19 89 ASN A CA 1
ATOM 708 C C . ASN A 1 89 ? 11.677 12.211 -3.641 1.00 89.19 89 ASN A C 1
ATOM 710 O O . ASN A 1 89 ? 11.768 13.435 -3.736 1.00 89.19 89 ASN A O 1
ATOM 714 N N . THR A 1 90 ? 10.507 11.574 -3.744 1.00 84.88 90 THR A N 1
ATOM 715 C CA . THR A 1 90 ? 9.203 12.235 -3.954 1.00 84.88 90 THR A CA 1
ATOM 716 C C . THR A 1 90 ? 8.392 12.241 -2.656 1.00 84.88 90 THR A C 1
ATOM 718 O O . THR A 1 90 ? 8.637 11.387 -1.805 1.00 84.88 90 THR A O 1
ATOM 721 N N . PRO A 1 91 ? 7.382 13.124 -2.480 1.00 80.69 91 PRO A N 1
ATOM 722 C CA . PRO A 1 91 ? 6.503 13.161 -1.297 1.00 80.69 91 PRO A CA 1
ATOM 723 C C . PRO A 1 91 ? 5.820 11.837 -0.907 1.00 80.69 91 PRO A C 1
ATOM 725 O O . PRO A 1 91 ? 5.257 11.744 0.182 1.00 80.69 91 PRO A O 1
ATOM 728 N N . THR A 1 92 ? 5.850 10.822 -1.774 1.00 83.25 92 THR A N 1
ATOM 729 C CA . THR A 1 92 ? 5.256 9.500 -1.541 1.00 83.25 92 THR A CA 1
ATOM 730 C C . THR A 1 92 ? 6.221 8.331 -1.810 1.00 83.25 92 THR A C 1
ATOM 732 O O . THR A 1 92 ? 5.801 7.174 -1.768 1.00 83.25 92 THR A O 1
ATOM 735 N N . GLY A 1 93 ? 7.512 8.601 -2.053 1.00 89.81 93 GLY A N 1
ATOM 736 C CA . GLY A 1 93 ? 8.518 7.585 -2.375 1.00 89.81 93 GLY A CA 1
ATOM 737 C C . GLY A 1 93 ? 9.763 8.153 -3.069 1.00 89.81 93 GLY A C 1
ATOM 738 O O . GLY A 1 93 ? 10.478 8.961 -2.474 1.00 89.81 93 GLY A O 1
ATOM 739 N N . PHE A 1 94 ? 10.075 7.702 -4.288 1.00 92.19 94 PHE A N 1
ATOM 740 C CA . PHE A 1 94 ? 11.268 8.128 -5.036 1.00 92.19 94 PHE A CA 1
ATOM 741 C C . PHE A 1 94 ? 11.110 8.014 -6.558 1.00 92.19 94 PHE A C 1
ATOM 743 O O . PHE A 1 94 ? 10.317 7.216 -7.046 1.00 92.19 94 PHE A O 1
ATOM 750 N N . ILE A 1 95 ? 11.909 8.782 -7.302 1.00 93.94 95 ILE A N 1
ATOM 751 C CA . ILE A 1 95 ? 12.102 8.602 -8.743 1.00 93.94 95 ILE A CA 1
ATOM 752 C C . ILE A 1 95 ? 13.280 7.654 -8.979 1.00 93.94 95 ILE A C 1
ATOM 754 O O . ILE A 1 95 ? 14.353 7.825 -8.386 1.00 93.94 95 ILE A O 1
ATOM 758 N N . ALA A 1 96 ? 13.094 6.691 -9.878 1.00 95.50 96 ALA A N 1
ATOM 759 C CA . ALA A 1 96 ? 14.161 5.855 -10.422 1.00 95.50 96 ALA A CA 1
ATOM 760 C C . ALA A 1 96 ? 14.191 5.949 -11.952 1.00 95.50 96 ALA A C 1
ATOM 762 O O . ALA A 1 96 ? 13.148 6.102 -12.583 1.00 95.50 96 ALA A O 1
ATOM 763 N N . GLU A 1 97 ? 15.370 5.826 -12.553 1.00 95.38 97 GLU A N 1
ATOM 764 C CA . GLU A 1 97 ? 15.546 5.782 -14.006 1.00 95.38 97 GLU A CA 1
ATOM 765 C C . GLU A 1 97 ? 16.234 4.474 -14.396 1.00 95.38 97 GLU A C 1
ATOM 767 O O . GLU A 1 97 ? 17.277 4.130 -13.839 1.00 95.38 97 GLU A O 1
ATOM 772 N N . ALA A 1 98 ? 15.641 3.744 -15.343 1.00 94.88 98 ALA A N 1
ATOM 773 C CA . ALA A 1 98 ? 16.228 2.547 -15.930 1.00 94.88 98 ALA A CA 1
ATOM 774 C C . ALA A 1 98 ? 16.690 2.831 -17.363 1.00 94.88 98 ALA A C 1
ATOM 776 O O . ALA A 1 98 ? 15.905 3.296 -18.197 1.00 94.88 98 ALA A O 1
ATOM 777 N N . VAL A 1 99 ? 17.951 2.503 -17.640 1.00 95.19 99 VAL A N 1
ATOM 778 C CA . VAL A 1 99 ? 18.561 2.537 -18.971 1.00 95.19 99 VAL A CA 1
ATOM 779 C C . VAL A 1 99 ? 18.566 1.115 -19.521 1.00 95.19 99 VAL A C 1
ATOM 781 O O . VAL A 1 99 ? 19.071 0.195 -18.877 1.00 95.19 99 VAL A O 1
ATOM 784 N N . PHE A 1 100 ? 18.011 0.923 -20.711 1.00 93.88 100 PHE A N 1
ATOM 785 C CA . PHE A 1 100 ? 17.959 -0.370 -21.392 1.00 93.88 100 PHE A CA 1
ATOM 786 C C . PHE A 1 100 ? 19.147 -0.533 -22.354 1.00 93.88 100 PHE A C 1
ATOM 788 O O . PHE A 1 100 ? 19.794 0.444 -22.737 1.00 93.88 100 PHE A O 1
ATOM 795 N N . GLU A 1 101 ? 19.452 -1.767 -22.763 1.00 93.88 101 GLU A N 1
ATOM 796 C CA . GLU A 1 101 ? 20.590 -2.049 -23.664 1.00 93.88 101 GLU A CA 1
ATOM 797 C C . GLU A 1 101 ? 20.434 -1.435 -25.071 1.00 93.88 101 GLU A C 1
ATOM 799 O O . GLU A 1 101 ? 21.421 -1.089 -25.724 1.00 93.88 101 GLU A O 1
ATOM 804 N N . ASP A 1 102 ? 19.199 -1.187 -25.521 1.00 92.56 102 ASP A N 1
ATOM 805 C CA . ASP A 1 102 ? 18.904 -0.418 -26.741 1.00 92.56 102 ASP A CA 1
ATOM 806 C C . ASP A 1 102 ? 19.116 1.105 -26.575 1.00 92.56 102 ASP A C 1
ATOM 808 O O . ASP A 1 102 ? 18.923 1.871 -27.520 1.00 92.56 102 ASP A O 1
ATOM 812 N N . ARG A 1 103 ? 19.559 1.541 -25.385 1.00 90.88 103 ARG A N 1
ATOM 813 C CA . ARG A 1 103 ? 19.708 2.936 -24.928 1.00 90.88 103 ARG A CA 1
ATOM 814 C C . ARG A 1 103 ? 18.392 3.696 -24.773 1.00 90.88 103 ARG A C 1
ATOM 816 O O . ARG A 1 103 ? 18.419 4.914 -24.590 1.00 90.88 103 ARG A O 1
ATOM 823 N N . SER A 1 104 ? 17.246 3.018 -24.823 1.00 91.75 104 SER A N 1
ATOM 824 C CA . SER A 1 104 ? 15.999 3.622 -24.370 1.00 91.75 104 SER A CA 1
ATOM 825 C C . SER A 1 104 ? 16.041 3.824 -22.852 1.00 91.75 104 SER A C 1
ATOM 827 O O . SER A 1 104 ? 16.694 3.075 -22.125 1.00 91.75 104 SER A O 1
ATOM 829 N N . THR A 1 105 ? 15.348 4.849 -22.364 1.00 92.69 105 THR A N 1
ATOM 830 C CA . THR A 1 105 ? 15.176 5.101 -20.930 1.00 92.69 105 THR A CA 1
ATOM 831 C C . THR A 1 105 ? 13.705 5.029 -20.538 1.00 92.69 105 THR A C 1
ATOM 833 O O . THR A 1 105 ? 12.804 5.322 -21.340 1.00 92.69 105 THR A O 1
ATOM 836 N N . VAL A 1 106 ? 13.454 4.617 -19.296 1.00 92.94 106 VAL A N 1
ATOM 837 C CA . VAL A 1 106 ? 12.148 4.724 -18.637 1.00 92.94 106 VAL A CA 1
ATOM 838 C C . VAL A 1 106 ? 12.360 5.273 -17.234 1.00 92.94 106 VAL A C 1
ATOM 840 O O . VAL A 1 106 ? 13.101 4.693 -16.440 1.00 92.94 106 VAL A O 1
ATOM 843 N N . VAL A 1 107 ? 11.672 6.370 -16.927 1.00 93.50 107 VAL A N 1
ATOM 844 C CA . VAL A 1 107 ? 11.595 6.927 -15.576 1.00 93.50 107 VAL A CA 1
ATOM 845 C C . VAL A 1 107 ? 10.390 6.317 -14.859 1.00 93.50 107 VAL A C 1
ATOM 847 O O . VAL A 1 107 ? 9.316 6.176 -15.446 1.00 93.50 107 VAL A O 1
ATOM 850 N N . PHE A 1 108 ? 10.557 5.960 -13.590 1.00 93.50 108 PHE A N 1
ATOM 851 C CA . PHE A 1 108 ? 9.516 5.421 -12.720 1.00 93.50 108 PHE A CA 1
ATOM 852 C C . PHE A 1 108 ? 9.248 6.376 -11.550 1.00 93.50 108 PHE A C 1
ATOM 854 O O . PHE A 1 108 ? 10.185 6.742 -10.839 1.00 93.50 108 PHE A O 1
ATOM 861 N N . ASP A 1 109 ? 7.979 6.724 -11.310 1.00 92.69 109 ASP A N 1
ATOM 862 C CA . ASP A 1 109 ? 7.542 7.318 -10.034 1.00 92.69 109 ASP A CA 1
ATOM 863 C C . ASP A 1 109 ? 7.168 6.178 -9.083 1.00 92.69 109 ASP A C 1
ATOM 865 O O . ASP A 1 109 ? 6.151 5.501 -9.265 1.00 92.69 109 ASP A O 1
ATOM 869 N N . VAL A 1 110 ? 8.042 5.912 -8.111 1.00 93.38 110 VAL A N 1
ATOM 870 C CA . VAL A 1 110 ? 7.946 4.761 -7.214 1.00 93.38 110 VAL A CA 1
ATOM 871 C C . VAL A 1 110 ? 7.322 5.182 -5.889 1.00 93.38 110 VAL A C 1
ATOM 873 O O . VAL A 1 110 ? 7.996 5.713 -5.006 1.00 93.38 110 VAL A O 1
ATOM 876 N N . VAL A 1 111 ? 6.033 4.894 -5.716 1.00 91.75 111 VAL A N 1
ATOM 877 C CA . VAL A 1 111 ? 5.299 5.097 -4.459 1.00 91.75 111 VAL A CA 1
ATOM 878 C C . VAL A 1 111 ? 5.612 3.957 -3.487 1.00 91.75 111 VAL A C 1
ATOM 880 O O . VAL A 1 111 ? 5.407 2.788 -3.807 1.00 91.75 111 VAL A O 1
ATOM 883 N N . VAL A 1 112 ? 6.074 4.276 -2.275 1.00 91.12 112 VAL A N 1
ATOM 884 C CA . VAL A 1 112 ? 6.567 3.287 -1.296 1.00 91.12 112 VAL A CA 1
ATOM 885 C C . VAL A 1 112 ? 5.572 3.109 -0.147 1.00 91.12 112 VAL A C 1
ATOM 887 O O . VAL A 1 112 ? 5.665 3.777 0.877 1.00 91.12 112 VAL A O 1
ATOM 890 N N . LEU A 1 113 ? 4.621 2.185 -0.272 1.00 88.12 113 LEU A N 1
ATOM 891 C CA . LEU A 1 113 ? 3.608 1.942 0.759 1.00 88.12 113 LEU A CA 1
ATOM 892 C C . LEU A 1 113 ? 4.115 0.966 1.847 1.00 88.12 113 LEU A C 1
ATOM 894 O O . LEU A 1 113 ? 4.680 -0.082 1.527 1.00 88.12 113 LEU A O 1
ATOM 898 N N . PRO A 1 114 ? 3.880 1.228 3.151 1.00 80.50 114 PRO A N 1
ATOM 899 C CA . PRO A 1 114 ? 4.263 0.300 4.221 1.00 80.50 114 PRO A CA 1
ATOM 900 C C . PRO A 1 114 ? 3.365 -0.949 4.274 1.00 80.50 114 PRO A C 1
ATOM 902 O O . PRO A 1 114 ? 3.806 -1.991 4.757 1.00 80.50 114 PRO A O 1
ATOM 905 N N . ASN A 1 115 ? 2.139 -0.849 3.750 1.00 83.25 115 ASN A N 1
ATOM 906 C CA . ASN A 1 115 ? 1.230 -1.941 3.411 1.00 83.25 115 ASN A CA 1
ATOM 907 C C . ASN A 1 115 ? 0.536 -1.571 2.088 1.00 83.25 115 ASN A C 1
ATOM 909 O O . ASN A 1 115 ? 0.069 -0.443 1.953 1.00 83.25 115 ASN A O 1
ATOM 913 N N . ALA A 1 116 ? 0.415 -2.496 1.136 1.00 87.94 116 ALA A N 1
ATOM 914 C CA . ALA A 1 116 ? -0.291 -2.254 -0.126 1.00 87.94 116 ALA A CA 1
ATOM 915 C C . ALA A 1 116 ? -1.774 -2.661 -0.049 1.00 87.94 116 ALA A C 1
ATOM 917 O O . ALA A 1 116 ? -2.229 -3.517 -0.811 1.00 87.94 116 ALA A O 1
ATOM 918 N N . TYR A 1 117 ? -2.528 -2.090 0.893 1.00 87.56 117 TYR A N 1
ATOM 919 C CA . TYR A 1 117 ? -3.976 -2.317 0.960 1.00 87.56 117 TYR A CA 1
ATOM 920 C C . TYR A 1 117 ? -4.695 -1.610 -0.206 1.00 87.56 117 TYR A C 1
ATOM 922 O O . TYR A 1 117 ? -4.265 -0.519 -0.595 1.00 87.56 117 TYR A O 1
ATOM 930 N N . PRO A 1 118 ? -5.792 -2.172 -0.751 1.00 89.56 118 PRO A N 1
ATOM 931 C CA . PRO A 1 118 ? -6.485 -1.604 -1.909 1.00 89.56 118 PRO A CA 1
ATOM 932 C C . PRO A 1 118 ? -6.889 -0.132 -1.734 1.00 89.56 118 PRO A C 1
ATOM 934 O O . PRO A 1 118 ? -6.638 0.677 -2.624 1.00 89.56 118 PRO A O 1
ATOM 937 N N . ALA A 1 119 ? -7.429 0.244 -0.570 1.00 85.19 119 ALA A N 1
ATOM 938 C CA . ALA A 1 119 ? -7.850 1.619 -0.292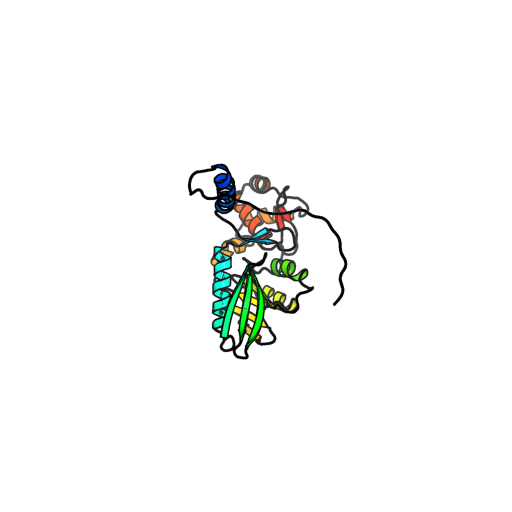 1.00 85.19 119 ALA A CA 1
ATOM 939 C C . ALA A 1 119 ? -6.688 2.632 -0.340 1.00 85.19 119 ALA A C 1
ATOM 941 O O . ALA A 1 119 ? -6.854 3.721 -0.885 1.00 85.19 119 ALA A O 1
ATOM 942 N N . LEU A 1 120 ? -5.497 2.267 0.156 1.00 85.44 120 LEU A N 1
ATOM 943 C CA . LEU A 1 120 ? -4.297 3.117 0.088 1.00 85.44 120 LEU A CA 1
ATOM 944 C C . LEU A 1 120 ? -3.834 3.337 -1.359 1.00 85.44 120 LEU A C 1
ATOM 946 O O . LEU A 1 120 ? -3.435 4.443 -1.718 1.00 85.44 120 LEU A O 1
ATOM 950 N N . ILE A 1 121 ? -3.896 2.292 -2.191 1.00 89.50 121 ILE A N 1
ATOM 951 C CA . ILE A 1 121 ? -3.525 2.368 -3.610 1.00 89.50 121 ILE A CA 1
ATOM 952 C C . ILE A 1 121 ? -4.539 3.235 -4.371 1.00 89.50 121 ILE A C 1
ATOM 954 O O . ILE A 1 121 ? -4.139 4.137 -5.105 1.00 89.50 121 ILE A O 1
ATOM 958 N N . ASP A 1 122 ? -5.845 3.017 -4.178 1.00 88.00 122 ASP A N 1
ATOM 959 C CA . ASP A 1 122 ? -6.874 3.845 -4.819 1.00 88.00 122 ASP A CA 1
ATOM 960 C C . ASP A 1 122 ? -6.734 5.316 -4.401 1.00 88.00 122 ASP A C 1
ATOM 962 O O . ASP A 1 122 ? -6.569 6.184 -5.255 1.00 88.00 122 ASP A O 1
ATOM 966 N N . ALA A 1 123 ? -6.682 5.611 -3.099 1.00 82.75 123 ALA A N 1
ATOM 967 C CA . ALA A 1 123 ? -6.597 6.981 -2.592 1.00 82.75 123 ALA A CA 1
ATOM 968 C C . ALA A 1 123 ? -5.300 7.727 -2.989 1.00 82.75 123 ALA A C 1
ATOM 970 O O . ALA A 1 123 ? -5.294 8.962 -3.021 1.00 82.75 123 ALA A O 1
ATOM 971 N N . GLN A 1 124 ? -4.228 7.009 -3.345 1.00 83.69 124 GLN A N 1
ATOM 972 C CA . GLN A 1 124 ? -3.038 7.573 -3.990 1.00 83.69 124 GLN A CA 1
ATOM 973 C C . GLN A 1 124 ? -3.317 7.930 -5.466 1.00 83.69 124 GLN A C 1
ATOM 975 O O . GLN A 1 124 ? -3.245 9.098 -5.858 1.00 83.69 124 GLN A O 1
ATOM 980 N N . PHE A 1 125 ? -3.657 6.936 -6.296 1.00 84.25 125 PHE A N 1
ATOM 981 C CA . PHE A 1 125 ? -3.643 7.081 -7.761 1.00 84.25 125 PHE A CA 1
ATOM 982 C C . PHE A 1 125 ? -4.941 7.644 -8.364 1.00 84.25 125 PHE A C 1
ATOM 984 O O . PHE A 1 125 ? -4.921 8.193 -9.468 1.00 84.25 125 PHE A O 1
ATOM 991 N N . ARG A 1 126 ? -6.067 7.610 -7.638 1.00 75.81 126 ARG A N 1
ATOM 992 C CA . ARG A 1 126 ? -7.374 8.179 -8.046 1.00 75.81 126 ARG A CA 1
ATOM 993 C C . ARG A 1 126 ? -7.308 9.662 -8.413 1.00 75.81 126 ARG A C 1
ATOM 995 O O . ARG A 1 126 ? -8.123 10.132 -9.201 1.00 75.81 126 ARG A O 1
ATOM 1002 N N . SER A 1 127 ? -6.319 10.379 -7.876 1.00 61.69 127 SER A N 1
ATOM 1003 C CA . SER A 1 127 ? -6.050 11.794 -8.159 1.00 61.69 127 SER A CA 1
ATOM 1004 C C . SER A 1 127 ? -4.841 12.058 -9.071 1.00 61.69 127 SER A C 1
ATOM 1006 O O . SER A 1 127 ? -4.529 13.224 -9.300 1.00 61.69 127 SER A O 1
ATOM 1008 N N . GLN A 1 128 ? -4.148 11.024 -9.564 1.00 60.00 128 GLN A N 1
ATOM 1009 C CA . GLN A 1 128 ? -2.977 11.136 -10.457 1.00 60.00 128 GLN A CA 1
ATOM 1010 C C . GLN A 1 128 ? -3.327 10.841 -11.932 1.00 60.00 128 GLN A C 1
ATOM 1012 O O . GLN A 1 128 ? -2.453 10.588 -12.751 1.00 60.00 128 GLN A O 1
ATOM 1017 N N . ARG A 1 129 ? -4.614 10.890 -12.306 1.00 51.06 129 ARG A N 1
ATOM 1018 C CA . ARG A 1 129 ? -5.088 10.659 -13.688 1.00 51.06 129 ARG A CA 1
ATOM 1019 C C . ARG A 1 129 ? -4.807 11.805 -14.678 1.00 51.06 129 ARG A C 1
ATOM 1021 O O . ARG A 1 129 ? -5.313 11.754 -15.796 1.00 51.06 129 ARG A O 1
ATOM 1028 N N . ALA A 1 130 ? -4.031 12.813 -14.288 1.00 46.41 130 ALA A N 1
ATOM 1029 C CA . ALA A 1 130 ? -3.659 13.938 -15.136 1.00 46.41 130 ALA A CA 1
ATOM 1030 C C . ALA A 1 130 ? -2.155 14.241 -15.029 1.00 46.41 130 ALA A C 1
ATOM 1032 O O . ALA A 1 130 ? -1.631 14.408 -13.930 1.00 46.41 130 ALA A O 1
ATOM 1033 N N . GLU A 1 131 ? -1.522 14.367 -16.197 1.00 46.47 131 GLU A N 1
ATOM 1034 C CA . GLU A 1 131 ? -0.350 15.220 -16.450 1.00 46.47 131 GLU A CA 1
ATOM 1035 C C . GLU A 1 131 ? 0.991 14.855 -15.776 1.00 46.47 131 GLU A C 1
ATOM 1037 O O . GLU A 1 131 ? 1.693 15.699 -15.225 1.00 46.47 131 GLU A O 1
ATOM 1042 N N . SER A 1 132 ? 1.455 13.627 -16.018 1.00 47.41 132 SER A N 1
ATOM 1043 C CA . SER A 1 132 ? 2.788 13.454 -16.621 1.00 47.41 132 SER A CA 1
ATOM 1044 C C . SER A 1 132 ? 2.751 12.314 -17.650 1.00 47.41 132 SER A C 1
ATOM 1046 O O . SER A 1 132 ? 2.072 11.309 -17.445 1.00 47.41 132 SER A O 1
ATOM 1048 N N . LEU A 1 133 ? 3.402 12.497 -18.806 1.00 56.03 133 LEU A N 1
ATOM 1049 C CA . LEU A 1 133 ? 3.420 11.505 -19.900 1.00 56.03 133 LEU A CA 1
ATOM 1050 C C . LEU A 1 133 ? 4.692 10.642 -19.909 1.00 56.03 133 LEU A C 1
ATOM 1052 O O . LEU A 1 133 ? 4.702 9.578 -20.523 1.00 56.03 133 LEU A O 1
ATOM 1056 N N . ASP A 1 134 ? 5.735 11.084 -19.206 1.00 78.50 134 ASP A N 1
ATOM 1057 C CA . ASP A 1 134 ? 7.102 10.564 -19.341 1.00 78.50 134 ASP A CA 1
ATOM 1058 C C . ASP A 1 134 ? 7.533 9.622 -18.199 1.00 78.50 134 ASP A C 1
ATOM 1060 O O . ASP A 1 134 ? 8.645 9.094 -18.219 1.00 78.50 134 ASP A O 1
ATOM 1064 N N . MET A 1 135 ? 6.669 9.397 -17.199 1.00 88.69 135 MET A N 1
ATOM 1065 C CA . MET A 1 135 ? 6.962 8.562 -16.024 1.00 88.69 135 MET A CA 1
ATOM 1066 C C . MET A 1 135 ? 5.970 7.404 -15.879 1.00 88.69 135 MET A C 1
ATOM 1068 O O . MET A 1 135 ? 4.759 7.578 -16.005 1.00 88.69 135 MET A O 1
ATOM 1072 N N . VAL A 1 136 ? 6.481 6.213 -15.561 1.00 91.44 136 VAL A N 1
ATOM 1073 C CA . VAL A 1 136 ? 5.675 5.018 -15.283 1.00 91.44 136 VAL A CA 1
ATOM 1074 C C . VAL A 1 136 ? 5.392 4.922 -13.776 1.00 91.44 136 VAL A C 1
ATOM 1076 O O . VAL A 1 136 ? 6.338 4.796 -12.997 1.00 91.44 136 VAL A O 1
ATOM 1079 N N . PRO A 1 137 ? 4.125 4.932 -13.326 1.00 92.81 137 PRO A N 1
ATOM 1080 C CA . PRO A 1 137 ? 3.803 4.785 -11.909 1.00 92.81 137 PRO A CA 1
ATOM 1081 C C . PRO A 1 137 ? 4.049 3.346 -11.428 1.00 92.81 137 PRO A C 1
ATOM 1083 O O . PRO A 1 137 ? 3.567 2.384 -12.036 1.00 92.81 137 PRO A O 1
ATOM 1086 N N . LEU A 1 138 ? 4.766 3.199 -10.311 1.00 94.19 138 LEU A N 1
ATOM 1087 C CA . LEU A 1 138 ? 5.144 1.919 -9.704 1.00 94.19 138 LEU A CA 1
ATOM 1088 C C . LEU A 1 138 ? 4.834 1.922 -8.196 1.00 94.19 138 LEU A C 1
ATOM 1090 O O . LEU A 1 138 ? 5.204 2.849 -7.484 1.00 94.19 138 LEU A O 1
ATOM 1094 N N . VAL A 1 139 ? 4.204 0.867 -7.677 1.00 95.19 139 VAL A N 1
ATOM 1095 C CA . VAL A 1 139 ? 4.014 0.661 -6.229 1.00 95.19 139 VAL A CA 1
ATOM 1096 C C . VAL A 1 139 ? 5.065 -0.295 -5.679 1.00 95.19 139 VAL A C 1
ATOM 1098 O O . VAL A 1 139 ? 5.153 -1.447 -6.104 1.00 95.19 139 VAL A O 1
ATOM 1101 N N . MET A 1 140 ? 5.800 0.145 -4.661 1.00 94.75 140 MET A N 1
ATOM 1102 C CA . MET A 1 140 ? 6.606 -0.719 -3.805 1.00 94.75 140 MET A CA 1
ATOM 1103 C C . MET A 1 140 ? 5.960 -0.939 -2.442 1.00 94.75 140 MET A C 1
ATOM 1105 O O . MET A 1 140 ? 5.486 -0.000 -1.808 1.00 94.75 140 MET A O 1
ATOM 1109 N N . ALA A 1 141 ? 5.996 -2.182 -1.962 1.00 93.19 141 ALA A N 1
ATOM 1110 C CA . ALA A 1 141 ? 5.506 -2.568 -0.640 1.00 93.19 141 ALA A CA 1
ATOM 1111 C C . ALA A 1 141 ? 6.189 -3.856 -0.138 1.00 93.19 141 ALA A C 1
ATOM 1113 O O . ALA A 1 141 ? 6.865 -4.533 -0.915 1.00 93.19 141 ALA A O 1
ATOM 1114 N N . PRO A 1 142 ? 6.018 -4.260 1.139 1.00 91.81 142 PRO A N 1
ATOM 1115 C CA . PRO A 1 142 ? 6.563 -5.531 1.621 1.00 91.81 142 PRO A CA 1
ATOM 1116 C C . PRO A 1 142 ? 5.953 -6.750 0.906 1.00 91.81 142 PRO A C 1
ATOM 1118 O O . PRO A 1 142 ? 6.642 -7.731 0.626 1.00 91.81 142 PRO A O 1
ATOM 1121 N N . PHE A 1 143 ? 4.657 -6.670 0.600 1.00 92.94 143 PHE A N 1
ATOM 1122 C CA . PHE A 1 143 ? 3.889 -7.688 -0.111 1.00 92.94 143 PHE A CA 1
ATOM 1123 C C . PHE A 1 143 ? 2.708 -7.045 -0.853 1.00 92.94 143 PHE A C 1
ATOM 1125 O O . PHE A 1 143 ? 2.059 -6.149 -0.305 1.00 92.94 143 PHE A O 1
ATOM 1132 N N . ILE A 1 144 ? 2.417 -7.525 -2.063 1.00 93.81 144 ILE A N 1
ATOM 1133 C CA . ILE A 1 144 ? 1.247 -7.166 -2.877 1.00 93.81 144 ILE A CA 1
ATOM 1134 C C . ILE A 1 144 ? 0.258 -8.339 -2.849 1.00 93.81 144 ILE A C 1
ATOM 1136 O O . ILE A 1 144 ? 0.594 -9.461 -3.220 1.00 93.81 144 ILE A O 1
ATOM 1140 N N . SER A 1 145 ? -0.974 -8.093 -2.394 1.00 92.12 145 SER A N 1
ATOM 1141 C CA . SER A 1 145 ? -2.029 -9.115 -2.396 1.00 92.12 145 SER A CA 1
ATOM 1142 C C . SER A 1 145 ? -2.620 -9.323 -3.799 1.00 92.12 145 SER A C 1
ATOM 1144 O O . SER A 1 145 ? -2.488 -8.453 -4.656 1.00 92.12 145 SER A O 1
ATOM 1146 N N . LYS A 1 146 ? -3.346 -10.430 -4.022 1.00 92.56 146 LYS A N 1
ATOM 1147 C CA . LYS A 1 146 ? -4.100 -10.670 -5.272 1.00 92.56 146 LYS A CA 1
ATOM 1148 C C . LYS A 1 146 ? -5.078 -9.530 -5.587 1.00 92.56 146 LYS A C 1
ATOM 1150 O O . LYS A 1 146 ? -5.162 -9.086 -6.723 1.00 92.56 146 LYS A O 1
ATOM 1155 N N . GLU A 1 147 ? -5.785 -9.032 -4.576 1.00 91.62 147 GLU A N 1
ATOM 1156 C CA . GLU A 1 147 ? -6.725 -7.914 -4.714 1.00 91.62 147 GLU A CA 1
ATOM 1157 C C . GLU A 1 147 ? -6.005 -6.601 -5.072 1.00 91.62 147 GLU A C 1
ATOM 1159 O O . GLU A 1 147 ? -6.484 -5.819 -5.895 1.00 91.62 147 GLU A O 1
ATOM 1164 N N . SER A 1 148 ? -4.814 -6.396 -4.503 1.00 94.44 148 SER A N 1
ATOM 1165 C CA . SER A 1 148 ? -3.943 -5.250 -4.776 1.00 94.44 148 SER A CA 1
ATOM 1166 C C . SER A 1 148 ? -3.346 -5.304 -6.192 1.00 94.44 148 SER A C 1
ATOM 1168 O O . SER A 1 148 ? -3.328 -4.286 -6.873 1.00 94.44 148 SER A O 1
ATOM 1170 N N . ASP A 1 149 ? -2.916 -6.481 -6.663 1.00 94.62 149 ASP A N 1
ATOM 1171 C CA . ASP A 1 149 ? -2.504 -6.752 -8.054 1.00 94.62 149 ASP A CA 1
ATOM 1172 C C . ASP A 1 149 ? -3.653 -6.470 -9.035 1.00 94.62 149 ASP A C 1
ATOM 1174 O O . ASP A 1 149 ? -3.495 -5.709 -9.992 1.00 94.62 149 ASP A O 1
ATOM 1178 N N . GLU A 1 150 ? -4.849 -6.993 -8.757 1.00 94.25 150 GLU A N 1
ATOM 1179 C CA . GLU A 1 150 ? -6.042 -6.716 -9.558 1.00 94.25 150 GLU A CA 1
ATOM 1180 C C . GLU A 1 150 ? -6.406 -5.220 -9.582 1.00 94.25 150 GLU A C 1
ATOM 1182 O O . GLU A 1 150 ? -6.811 -4.713 -10.631 1.00 94.25 150 GLU A O 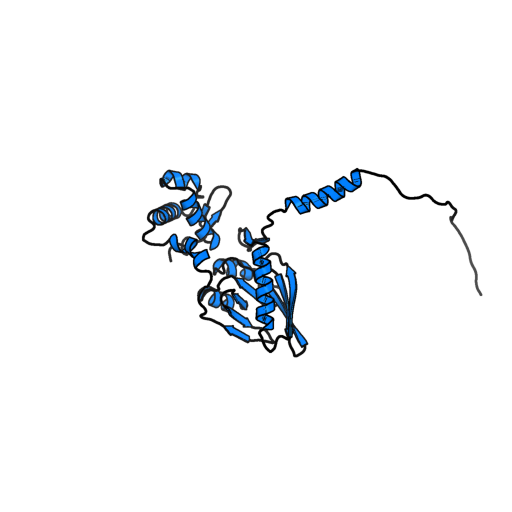1
ATOM 1187 N N . LEU A 1 151 ? -6.233 -4.487 -8.475 1.00 93.50 151 LEU A N 1
ATOM 1188 C CA . LEU A 1 151 ? -6.431 -3.035 -8.441 1.00 93.50 151 LEU A CA 1
ATOM 1189 C C . LEU A 1 151 ? -5.355 -2.280 -9.234 1.00 93.50 151 LEU A C 1
ATOM 1191 O O . LEU A 1 151 ? -5.711 -1.464 -10.084 1.00 93.50 151 LEU A O 1
ATOM 1195 N N . CYS A 1 152 ? -4.067 -2.569 -9.022 1.00 93.50 152 CYS A N 1
ATOM 1196 C CA . CYS A 1 152 ? -2.963 -1.983 -9.790 1.00 93.50 152 CYS A CA 1
ATOM 1197 C C . CYS A 1 152 ? -3.178 -2.172 -11.301 1.00 93.50 152 CYS A C 1
ATOM 1199 O O . CYS A 1 152 ? -3.084 -1.214 -12.071 1.00 93.50 152 CYS A O 1
ATOM 1201 N N . ARG A 1 153 ? -3.612 -3.370 -11.721 1.00 91.81 153 ARG A N 1
ATOM 1202 C CA . ARG A 1 153 ? -4.004 -3.665 -13.110 1.00 91.81 153 ARG A CA 1
ATOM 1203 C C . ARG A 1 153 ? -5.167 -2.804 -13.610 1.00 91.81 153 ARG A C 1
ATOM 1205 O O . ARG A 1 153 ? -5.079 -2.285 -14.721 1.00 91.81 153 ARG A O 1
ATOM 1212 N N . ARG A 1 154 ? -6.233 -2.611 -12.818 1.00 91.94 154 ARG A N 1
ATOM 1213 C CA . ARG A 1 154 ? -7.356 -1.708 -13.170 1.00 91.94 154 ARG A CA 1
ATOM 1214 C C . ARG A 1 154 ? -6.921 -0.241 -13.279 1.00 91.94 154 ARG A C 1
ATOM 1216 O O . ARG A 1 154 ? -7.453 0.490 -14.112 1.00 91.94 154 ARG A O 1
ATOM 1223 N N . LEU A 1 155 ? -5.959 0.181 -12.460 1.00 90.12 155 LEU A N 1
ATOM 1224 C CA . LEU A 1 155 ? -5.405 1.538 -12.453 1.00 90.12 155 LEU A CA 1
ATOM 1225 C C . LEU A 1 155 ? -4.315 1.765 -13.520 1.00 90.12 155 LEU A C 1
ATOM 1227 O O . LEU A 1 155 ? -3.953 2.913 -13.755 1.00 90.12 155 LEU A O 1
ATOM 1231 N N . LYS A 1 156 ? -3.831 0.702 -14.185 1.00 90.44 156 LYS A N 1
ATOM 1232 C CA . LYS A 1 156 ? -2.646 0.692 -15.071 1.00 90.44 156 LYS A CA 1
ATOM 1233 C C . LYS A 1 156 ? -1.342 1.111 -14.368 1.00 90.44 156 LYS A C 1
ATOM 1235 O O . LYS A 1 156 ? -0.447 1.667 -14.995 1.00 90.44 156 LYS A O 1
ATOM 1240 N N . VAL A 1 157 ? -1.240 0.816 -13.076 1.00 92.12 157 VAL A N 1
ATOM 1241 C CA . VAL A 1 157 ? -0.079 1.100 -12.224 1.00 92.12 157 VAL A CA 1
ATOM 1242 C C . VAL A 1 157 ? 0.747 -0.177 -12.065 1.00 92.12 157 VAL A C 1
ATOM 1244 O O . VAL A 1 157 ? 0.187 -1.255 -11.860 1.00 92.12 157 VAL A O 1
ATOM 1247 N N . GLY A 1 158 ? 2.072 -0.080 -12.186 1.00 94.81 158 GLY A N 1
ATOM 1248 C CA . GLY A 1 158 ? 2.975 -1.206 -11.946 1.00 94.81 158 GLY A CA 1
ATOM 1249 C C . GLY A 1 158 ? 3.153 -1.503 -10.454 1.00 94.81 158 GLY A C 1
ATOM 1250 O O . GLY A 1 158 ? 2.826 -0.680 -9.601 1.00 94.81 158 GLY A O 1
ATOM 1251 N N . TYR A 1 159 ? 3.736 -2.649 -10.110 1.00 96.06 159 TYR A N 1
ATOM 1252 C CA . TYR A 1 159 ? 4.207 -2.912 -8.750 1.00 96.06 159 TYR A CA 1
ATOM 1253 C C . TYR A 1 159 ? 5.459 -3.794 -8.701 1.00 96.06 159 TYR A C 1
ATOM 1255 O O . TYR A 1 159 ? 5.733 -4.577 -9.612 1.00 96.06 159 TYR A O 1
ATOM 1263 N N . MET A 1 160 ? 6.184 -3.706 -7.587 1.00 95.31 160 MET A N 1
ATOM 1264 C CA . MET A 1 160 ? 7.268 -4.609 -7.201 1.00 95.31 160 MET A CA 1
ATOM 1265 C C . MET A 1 160 ? 7.255 -4.765 -5.676 1.00 95.31 160 MET A C 1
ATOM 1267 O O . MET A 1 160 ? 7.376 -3.778 -4.952 1.00 95.31 160 MET A O 1
ATOM 1271 N N . ASP A 1 161 ? 7.113 -5.986 -5.164 1.00 94.56 161 ASP A N 1
ATOM 1272 C CA . ASP A 1 161 ? 7.098 -6.246 -3.723 1.00 94.56 161 ASP A CA 1
ATOM 1273 C C . ASP A 1 161 ? 8.413 -6.847 -3.196 1.00 94.56 161 ASP A C 1
ATOM 1275 O O . ASP A 1 161 ? 9.233 -7.415 -3.923 1.00 94.56 161 ASP A O 1
ATOM 1279 N N . MET A 1 162 ? 8.641 -6.702 -1.890 1.00 91.62 162 MET A N 1
ATOM 1280 C CA . MET A 1 162 ? 9.835 -7.243 -1.228 1.00 91.62 162 MET A CA 1
ATOM 1281 C C . MET A 1 162 ? 9.763 -8.766 -0.994 1.00 91.62 162 MET A C 1
ATOM 1283 O O . MET A 1 162 ? 10.716 -9.336 -0.466 1.00 91.62 162 MET A O 1
ATOM 1287 N N . SER A 1 163 ? 8.659 -9.421 -1.370 1.00 91.94 163 SER A N 1
ATOM 1288 C CA . SER A 1 163 ? 8.469 -10.879 -1.329 1.00 91.94 163 SER A CA 1
ATOM 1289 C C . SER A 1 163 ? 8.787 -11.562 -2.672 1.00 91.94 163 SER A C 1
ATOM 1291 O O . SER A 1 163 ? 8.894 -12.783 -2.712 1.00 91.94 163 SER A O 1
ATOM 1293 N N . GLY A 1 164 ? 8.986 -10.792 -3.750 1.00 91.31 164 GLY A N 1
ATOM 1294 C CA . GLY A 1 164 ? 9.360 -11.264 -5.088 1.00 91.31 164 GLY A CA 1
ATOM 1295 C C . GLY A 1 164 ? 8.283 -11.080 -6.162 1.00 91.31 164 GLY A C 1
ATOM 1296 O O . GLY A 1 164 ? 8.592 -11.219 -7.341 1.00 91.31 164 GLY A O 1
ATOM 1297 N N . ASN A 1 165 ? 7.045 -10.725 -5.802 1.00 94.75 165 ASN A N 1
ATOM 1298 C CA . ASN A 1 165 ? 5.990 -10.497 -6.793 1.00 94.75 165 ASN A CA 1
ATOM 1299 C C . ASN A 1 165 ? 6.203 -9.152 -7.503 1.00 94.75 165 ASN A C 1
ATOM 1301 O O . ASN A 1 165 ? 6.519 -8.143 -6.870 1.00 94.75 165 ASN A O 1
ATOM 1305 N N . SER A 1 166 ? 5.962 -9.099 -8.810 1.00 95.38 166 SER A N 1
ATOM 1306 C CA . SER A 1 166 ? 6.014 -7.857 -9.584 1.00 95.38 166 SER A CA 1
ATOM 1307 C C . SER A 1 166 ? 5.040 -7.872 -10.758 1.00 95.38 166 SER A C 1
ATOM 1309 O O . SER A 1 166 ? 4.712 -8.922 -11.310 1.00 95.38 166 SER A O 1
ATOM 1311 N N . MET A 1 167 ? 4.595 -6.688 -11.166 1.00 95.44 167 MET A N 1
ATOM 1312 C CA . MET A 1 167 ? 4.015 -6.464 -12.482 1.00 95.44 167 MET A CA 1
ATOM 1313 C C . MET A 1 167 ? 4.532 -5.131 -13.014 1.00 95.44 167 MET A C 1
ATOM 1315 O O . MET A 1 167 ? 4.183 -4.074 -12.493 1.00 95.44 167 MET A O 1
ATOM 1319 N N . ILE A 1 168 ? 5.337 -5.175 -14.069 1.00 93.31 168 ILE A N 1
ATOM 1320 C CA . ILE A 1 168 ? 5.886 -3.985 -14.722 1.00 93.31 168 ILE A CA 1
ATOM 1321 C C . ILE A 1 168 ? 5.444 -4.019 -16.182 1.00 93.31 168 ILE A C 1
ATOM 1323 O O . ILE A 1 168 ? 5.549 -5.050 -16.842 1.00 93.31 168 ILE A O 1
ATOM 1327 N N . HIS A 1 169 ? 4.917 -2.902 -16.677 1.00 89.31 169 HIS A N 1
ATOM 1328 C CA . HIS A 1 169 ? 4.461 -2.764 -18.055 1.00 89.31 169 HIS A CA 1
ATOM 1329 C C . HIS A 1 169 ? 4.864 -1.384 -18.573 1.00 89.31 169 HIS A C 1
ATOM 1331 O O . HIS A 1 169 ? 4.343 -0.363 -18.126 1.00 89.31 169 HIS A O 1
ATOM 1337 N N . THR A 1 170 ? 5.824 -1.368 -19.491 1.00 88.38 170 THR A N 1
ATOM 1338 C CA . THR A 1 170 ? 6.366 -0.174 -20.146 1.00 88.38 170 THR A CA 1
ATOM 1339 C C . THR A 1 170 ? 6.460 -0.432 -21.651 1.00 88.38 170 THR A C 1
ATOM 1341 O O . THR A 1 170 ? 6.208 -1.542 -22.118 1.00 88.38 170 THR A O 1
ATOM 1344 N N . ARG A 1 171 ? 6.876 0.574 -22.427 1.00 84.75 171 ARG A N 1
ATOM 1345 C CA . ARG A 1 171 ? 7.195 0.403 -23.856 1.00 84.75 171 ARG A CA 1
ATOM 1346 C C . ARG A 1 171 ? 8.381 -0.544 -24.123 1.00 84.75 171 ARG A C 1
ATOM 1348 O O . ARG A 1 171 ? 8.510 -1.017 -25.245 1.00 84.75 171 ARG A O 1
ATOM 1355 N N . CYS A 1 172 ? 9.233 -0.792 -23.122 1.00 85.44 172 CYS A N 1
ATOM 1356 C CA . CYS A 1 172 ? 10.462 -1.587 -23.245 1.00 85.44 172 CYS A CA 1
ATOM 1357 C C . CYS A 1 172 ? 10.337 -2.985 -22.614 1.00 85.44 172 CYS A C 1
ATOM 1359 O O . CYS A 1 172 ? 10.994 -3.917 -23.066 1.00 85.44 172 CYS A O 1
ATOM 1361 N N . ILE A 1 173 ? 9.514 -3.142 -21.567 1.00 88.56 173 ILE A N 1
ATOM 1362 C CA . ILE A 1 173 ? 9.384 -4.394 -20.804 1.00 88.56 173 ILE A CA 1
ATOM 1363 C C . ILE A 1 173 ? 7.948 -4.696 -20.376 1.00 88.56 173 ILE A C 1
ATOM 1365 O O . ILE A 1 173 ? 7.219 -3.828 -19.893 1.00 88.56 173 ILE A O 1
ATOM 1369 N N . TYR A 1 174 ? 7.595 -5.980 -20.453 1.00 91.75 174 TYR A N 1
ATOM 1370 C CA . TYR A 1 174 ? 6.482 -6.571 -19.719 1.00 91.75 174 TYR A CA 1
ATOM 1371 C C . TYR A 1 174 ? 7.011 -7.680 -18.807 1.00 91.75 174 TYR A C 1
ATOM 1373 O O . TYR A 1 174 ? 7.659 -8.616 -19.273 1.00 91.75 174 TYR A O 1
ATOM 1381 N N . ILE A 1 175 ? 6.738 -7.569 -17.510 1.00 91.56 175 ILE A N 1
ATOM 1382 C CA . ILE A 1 175 ? 7.170 -8.510 -16.472 1.00 91.56 175 ILE A CA 1
ATOM 1383 C C . ILE A 1 175 ? 5.963 -8.815 -15.600 1.00 91.56 175 ILE A C 1
ATOM 1385 O O . ILE A 1 175 ? 5.237 -7.897 -15.209 1.00 91.56 175 ILE A O 1
ATOM 1389 N N . ARG A 1 176 ? 5.763 -10.092 -15.262 1.00 93.44 176 ARG A N 1
ATOM 1390 C CA . ARG A 1 176 ? 4.752 -10.496 -14.286 1.00 93.44 176 ARG A CA 1
ATOM 1391 C C . ARG A 1 176 ? 5.180 -11.725 -13.492 1.00 93.44 176 ARG A C 1
ATOM 1393 O O . ARG A 1 176 ? 5.057 -12.846 -13.972 1.00 93.44 176 ARG A O 1
ATOM 1400 N N . GLU A 1 177 ? 5.599 -11.491 -12.257 1.00 93.19 177 GLU A N 1
ATOM 1401 C CA . GLU A 1 177 ? 5.954 -12.522 -11.283 1.00 93.19 177 GLU A CA 1
ATOM 1402 C C . GLU A 1 177 ? 4.907 -12.531 -10.160 1.00 93.19 177 GLU A C 1
ATOM 1404 O O . GLU A 1 177 ? 4.581 -11.477 -9.603 1.00 93.19 177 GLU A O 1
ATOM 1409 N N . HIS A 1 178 ? 4.311 -13.688 -9.860 1.00 90.75 178 HIS A N 1
ATOM 1410 C CA . HIS A 1 178 ? 3.156 -13.753 -8.960 1.00 90.75 178 HIS A CA 1
ATOM 1411 C C . HIS A 1 178 ? 2.962 -15.130 -8.319 1.00 90.75 178 HIS A C 1
ATOM 1413 O O . HIS A 1 178 ? 3.130 -16.162 -8.960 1.00 90.75 178 HIS A O 1
ATOM 1419 N N . GLY A 1 179 ? 2.518 -15.127 -7.060 1.00 87.69 179 GLY A N 1
ATOM 1420 C CA . GLY A 1 179 ? 2.294 -16.336 -6.260 1.00 87.69 179 GLY A CA 1
ATOM 1421 C C . GLY A 1 179 ? 3.355 -16.565 -5.181 1.00 87.69 179 GLY A C 1
ATOM 1422 O O . GLY A 1 179 ? 3.199 -17.474 -4.366 1.00 87.69 179 GLY A O 1
ATOM 1423 N N . ASN A 1 180 ? 4.388 -15.720 -5.113 1.00 91.75 180 ASN A N 1
ATOM 1424 C CA . ASN A 1 180 ? 5.396 -15.781 -4.058 1.00 91.75 180 ASN A CA 1
ATOM 1425 C C . ASN A 1 180 ? 4.760 -15.453 -2.698 1.00 91.75 180 ASN A C 1
ATOM 1427 O O . ASN A 1 180 ? 4.018 -14.467 -2.584 1.00 91.75 180 ASN A O 1
ATOM 1431 N N . PRO A 1 181 ? 5.027 -16.256 -1.652 1.00 89.56 181 PRO A N 1
ATOM 1432 C CA . PRO A 1 181 ? 4.388 -16.094 -0.356 1.00 89.56 181 PRO A CA 1
ATOM 1433 C C . PRO A 1 181 ? 4.842 -14.803 0.334 1.00 89.56 181 PRO A C 1
ATOM 1435 O O . PRO A 1 181 ? 6.008 -14.426 0.286 1.00 89.56 181 PRO A O 1
ATOM 1438 N N . ASN A 1 182 ? 3.920 -14.158 1.050 1.00 88.94 182 ASN A N 1
ATOM 1439 C CA . ASN A 1 182 ? 4.194 -12.965 1.849 1.00 88.94 182 ASN A CA 1
ATOM 1440 C C . ASN A 1 182 ? 5.263 -13.251 2.924 1.00 88.94 182 ASN A C 1
ATOM 1442 O O . ASN A 1 182 ? 4.973 -13.850 3.964 1.00 88.94 182 ASN A O 1
ATOM 1446 N N . LEU A 1 183 ? 6.491 -12.775 2.703 1.00 87.25 183 LEU A N 1
ATOM 1447 C CA . LEU A 1 183 ? 7.616 -12.979 3.627 1.00 87.25 183 LEU A CA 1
ATOM 1448 C C . LEU A 1 183 ? 7.484 -12.140 4.916 1.00 87.25 183 LEU A C 1
ATOM 1450 O O . LEU A 1 183 ? 8.172 -12.379 5.907 1.00 87.25 183 LEU A O 1
ATOM 1454 N N . PHE A 1 184 ? 6.557 -11.179 4.936 1.00 83.25 184 PHE A N 1
ATOM 1455 C CA . PHE A 1 184 ? 6.369 -10.193 6.000 1.00 83.25 184 PHE A CA 1
ATOM 1456 C C . PHE A 1 184 ? 5.183 -10.515 6.924 1.00 83.25 184 PHE A C 1
ATOM 1458 O O . PHE A 1 184 ? 4.839 -9.706 7.789 1.00 83.25 184 PHE A O 1
ATOM 1465 N N . VAL A 1 185 ? 4.599 -11.720 6.821 1.00 67.88 185 VAL A N 1
ATOM 1466 C CA . VAL A 1 185 ? 3.469 -12.183 7.655 1.00 67.88 185 VAL A CA 1
ATOM 1467 C C . VAL A 1 185 ? 3.711 -11.992 9.154 1.00 67.88 185 VAL A C 1
ATOM 1469 O O . VAL A 1 185 ? 2.770 -11.659 9.869 1.00 67.88 185 VAL A O 1
ATOM 1472 N N . GLN A 1 186 ? 4.945 -12.135 9.655 1.00 56.81 186 GLN A N 1
ATOM 1473 C CA . GLN A 1 186 ? 5.235 -11.885 11.075 1.00 56.81 186 GLN A CA 1
ATOM 1474 C C . GLN A 1 186 ? 4.925 -10.436 11.495 1.00 56.81 186 GLN A C 1
ATOM 1476 O O . GLN A 1 186 ? 4.369 -10.224 12.571 1.00 56.81 186 GLN A O 1
ATOM 1481 N N . LYS A 1 187 ? 5.188 -9.453 10.622 1.00 53.56 187 LYS A N 1
ATOM 1482 C CA . LYS A 1 187 ? 4.867 -8.032 10.845 1.00 53.56 187 LYS A CA 1
ATOM 1483 C C . LYS A 1 187 ? 3.355 -7.7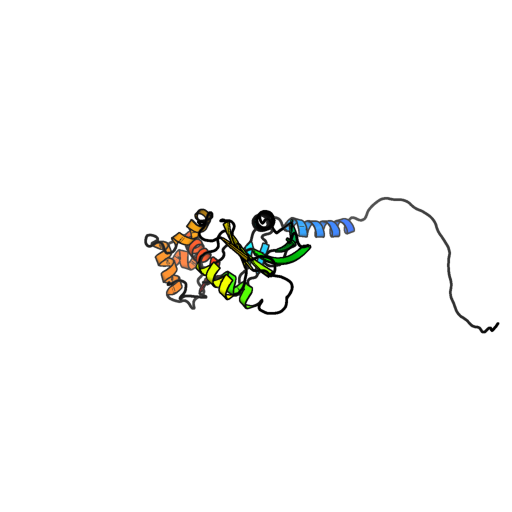56 10.770 1.00 53.56 187 LYS A C 1
ATOM 1485 O O . LYS A 1 187 ? 2.889 -6.815 11.399 1.00 53.56 187 LYS A O 1
ATOM 1490 N N . GLN A 1 188 ? 2.597 -8.600 10.060 1.00 50.84 188 GLN A N 1
ATOM 1491 C CA . GLN A 1 188 ? 1.130 -8.542 9.938 1.00 50.84 188 GLN A CA 1
ATOM 1492 C C . GLN A 1 188 ? 0.370 -9.466 10.919 1.00 50.84 188 GLN A C 1
ATOM 1494 O O . GLN A 1 188 ? -0.860 -9.451 10.956 1.00 50.84 188 GLN A O 1
ATOM 1499 N N . ARG A 1 189 ? 1.047 -10.254 11.771 1.00 48.91 189 ARG A N 1
ATOM 1500 C CA . ARG A 1 189 ? 0.366 -11.043 12.826 1.00 48.91 189 ARG A CA 1
ATOM 1501 C C . ARG A 1 189 ? -0.331 -10.162 13.872 1.00 48.91 189 ARG A C 1
ATOM 1503 O O . ARG A 1 189 ? -1.254 -10.624 14.533 1.00 48.91 189 ARG A O 1
ATOM 1510 N N . SER A 1 190 ? 0.079 -8.900 13.994 1.00 49.62 190 SER A N 1
ATOM 1511 C CA . SER A 1 190 ? -0.607 -7.866 14.775 1.00 49.62 190 SER A CA 1
ATOM 1512 C C . SER A 1 190 ? -1.977 -7.498 14.196 1.00 49.62 190 SER A C 1
ATOM 1514 O O . SER A 1 190 ? -2.930 -7.376 14.964 1.00 49.62 190 SER A O 1
ATOM 1516 N N . SER A 1 191 ? -2.098 -7.358 12.869 1.00 51.38 191 SER A N 1
ATOM 1517 C CA . SER A 1 191 ? -3.352 -6.975 12.212 1.00 51.38 191 SER A CA 1
ATOM 1518 C C . SER A 1 191 ? -4.324 -8.154 12.119 1.00 51.38 191 SER A C 1
ATOM 1520 O O . SER A 1 191 ? -5.478 -8.011 12.520 1.00 51.38 191 SER A O 1
ATOM 1522 N N . LYS A 1 192 ? -3.864 -9.348 11.713 1.00 54.06 192 LYS A N 1
ATOM 1523 C CA . LYS A 1 192 ? -4.723 -10.544 11.545 1.00 54.06 192 LYS A CA 1
ATOM 1524 C C . LYS A 1 192 ? -5.462 -11.022 12.808 1.00 54.06 192 LYS A C 1
ATOM 1526 O O . LYS A 1 192 ? -6.333 -11.877 12.700 1.00 54.06 192 LYS A O 1
ATOM 1531 N N . ASN A 1 193 ? -5.134 -10.509 13.995 1.00 62.28 193 ASN A N 1
ATOM 1532 C CA . ASN A 1 193 ? -5.700 -10.994 15.256 1.00 62.28 193 ASN A CA 1
ATOM 1533 C C . ASN A 1 193 ? -6.976 -10.254 15.721 1.00 62.28 193 ASN A C 1
ATOM 1535 O O . ASN A 1 193 ? -7.551 -10.657 16.729 1.00 62.28 193 ASN A O 1
ATOM 1539 N N . ILE A 1 194 ? -7.432 -9.187 15.040 1.00 73.81 194 ILE A N 1
ATOM 1540 C CA . ILE A 1 194 ? -8.630 -8.443 15.493 1.00 73.81 194 ILE A CA 1
ATOM 1541 C C . ILE A 1 194 ? -9.949 -9.150 15.142 1.00 73.81 194 ILE A C 1
ATOM 1543 O O . ILE A 1 194 ? -10.862 -9.154 15.959 1.00 73.81 194 ILE A O 1
ATOM 1547 N N . PHE A 1 195 ? -10.010 -9.806 13.979 1.00 75.81 195 PHE A N 1
ATOM 1548 C CA . PHE A 1 195 ? -11.155 -10.609 13.520 1.00 75.81 195 PHE A CA 1
ATOM 1549 C C . PHE A 1 195 ? -11.018 -12.096 13.871 1.00 75.81 195 PHE A C 1
ATOM 1551 O O . PHE A 1 195 ? -11.806 -12.925 13.427 1.00 75.81 195 PHE A O 1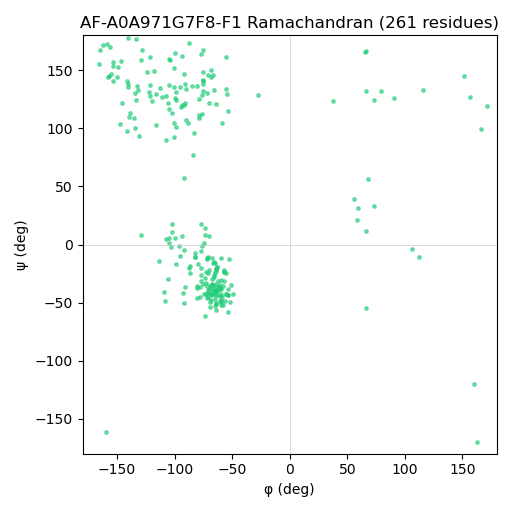
ATOM 1558 N N . ASN A 1 196 ? -9.999 -12.464 14.652 1.00 76.56 196 ASN A N 1
ATOM 1559 C CA . ASN A 1 196 ? -9.841 -13.828 15.136 1.00 76.56 196 ASN A CA 1
ATOM 1560 C C . ASN A 1 196 ? -11.035 -14.176 16.052 1.00 76.56 196 ASN A C 1
ATOM 1562 O O . ASN A 1 196 ? -11.185 -13.506 17.079 1.00 76.56 196 ASN A O 1
ATOM 1566 N N . PRO A 1 197 ? -11.839 -15.221 15.759 1.00 66.44 197 PRO A N 1
ATOM 1567 C CA . PRO A 1 197 ? -13.017 -15.572 16.558 1.00 66.44 197 PRO A CA 1
ATOM 1568 C C . PRO A 1 197 ? -12.730 -15.840 18.043 1.00 66.44 197 PRO A C 1
ATOM 1570 O O . PRO A 1 197 ? -13.628 -15.715 18.872 1.00 66.44 197 PRO A O 1
ATOM 1573 N N . THR A 1 198 ? -11.486 -16.174 18.412 1.00 74.75 198 THR A N 1
ATOM 1574 C CA . THR A 1 198 ? -11.096 -16.359 19.823 1.00 74.75 198 THR A CA 1
ATOM 1575 C C . THR A 1 198 ? -10.778 -15.045 20.554 1.00 74.75 198 THR A C 1
ATOM 1577 O O . THR A 1 198 ? -10.677 -15.027 21.783 1.00 74.75 198 THR A O 1
ATOM 1580 N N . SER A 1 199 ? -10.658 -13.914 19.845 1.00 84.12 199 SER A N 1
ATOM 1581 C CA . SER A 1 199 ? -10.340 -12.604 20.427 1.00 84.12 199 SER A CA 1
ATOM 1582 C C . SER A 1 199 ? -11.594 -11.894 20.956 1.00 84.12 199 SER A C 1
ATOM 1584 O O . SER A 1 199 ? -12.107 -10.942 20.357 1.00 84.12 199 SER A O 1
ATOM 1586 N N . ARG A 1 200 ? -12.080 -12.335 22.129 1.00 86.56 200 ARG A N 1
ATOM 1587 C CA . ARG A 1 200 ? -13.253 -11.749 22.817 1.00 86.56 200 ARG A CA 1
ATOM 1588 C C . ARG A 1 200 ? -13.175 -10.222 22.927 1.00 86.56 200 ARG A C 1
ATOM 1590 O O . ARG A 1 200 ? -14.172 -9.550 22.701 1.00 86.56 200 ARG A O 1
ATOM 1597 N N . ILE A 1 201 ? -12.002 -9.681 23.269 1.00 88.94 201 ILE A N 1
ATOM 1598 C CA . ILE A 1 201 ? -11.809 -8.238 23.480 1.00 88.94 201 ILE A CA 1
ATOM 1599 C C . ILE A 1 201 ? -11.875 -7.461 22.159 1.00 88.94 201 ILE A C 1
ATOM 1601 O O . ILE A 1 201 ? -12.582 -6.462 22.090 1.00 88.94 201 ILE A O 1
ATOM 1605 N N . SER A 1 202 ? -11.220 -7.930 21.090 1.00 89.69 202 SER A N 1
ATOM 1606 C CA . SER A 1 202 ? -11.341 -7.285 19.771 1.00 89.69 202 SER A CA 1
ATOM 1607 C C . SER A 1 202 ? -12.780 -7.334 19.253 1.00 89.69 202 SER A C 1
ATOM 1609 O O . SER A 1 202 ? -13.284 -6.332 18.760 1.00 89.69 202 SER A O 1
ATOM 1611 N N . SER A 1 203 ? -13.470 -8.456 19.473 1.00 89.81 203 SER A N 1
ATOM 1612 C CA . SER A 1 203 ? -14.882 -8.646 19.115 1.00 89.81 203 SER A CA 1
ATOM 1613 C C . SER A 1 203 ? -15.869 -7.843 19.976 1.00 89.81 203 SER A C 1
ATOM 1615 O O . SER A 1 203 ? -17.059 -7.827 19.663 1.00 89.81 203 SER A O 1
ATOM 1617 N N . LEU A 1 204 ? -15.425 -7.232 21.080 1.00 92.56 204 LEU A N 1
ATOM 1618 C CA . LEU A 1 204 ? -16.204 -6.249 21.840 1.00 92.56 204 LEU A CA 1
ATOM 1619 C C . LEU A 1 204 ? -15.905 -4.838 21.338 1.00 92.56 204 LEU A C 1
ATOM 1621 O O . LEU A 1 204 ? -16.834 -4.144 20.959 1.00 92.56 204 LEU A O 1
ATOM 1625 N N . ILE A 1 205 ? -14.625 -4.466 21.217 1.00 93.75 205 ILE A N 1
ATOM 1626 C CA . ILE A 1 205 ? -14.205 -3.149 20.706 1.00 93.75 205 ILE A CA 1
ATOM 1627 C C . ILE A 1 205 ? -14.803 -2.872 19.317 1.00 93.75 205 ILE A C 1
ATOM 1629 O O . ILE A 1 205 ? -15.297 -1.777 19.076 1.00 93.75 205 ILE A O 1
ATOM 1633 N N . LEU A 1 206 ? -14.810 -3.863 18.419 1.00 92.81 206 LEU A N 1
ATOM 1634 C CA . LEU A 1 206 ? -15.430 -3.730 17.097 1.00 92.81 206 LEU A CA 1
ATOM 1635 C C . LEU A 1 206 ? -16.954 -3.564 17.171 1.00 92.81 206 LEU A C 1
ATOM 1637 O O . LEU A 1 206 ? -17.498 -2.752 16.435 1.00 92.81 206 LEU A O 1
ATOM 1641 N N . ARG A 1 207 ? -17.648 -4.289 18.060 1.00 92.12 207 ARG A N 1
ATOM 1642 C CA . ARG A 1 207 ? -19.105 -4.144 18.230 1.00 92.12 207 ARG A CA 1
ATOM 1643 C C . ARG A 1 207 ? -19.490 -2.808 18.852 1.00 92.12 207 ARG A C 1
ATOM 1645 O O . ARG A 1 207 ? -20.494 -2.244 18.445 1.00 92.12 207 ARG A O 1
ATOM 1652 N N . GLU A 1 208 ? -18.683 -2.306 19.778 1.00 94.62 208 GLU A N 1
ATOM 1653 C CA . GLU A 1 208 ? -18.897 -1.005 20.405 1.00 94.62 208 GLU A CA 1
ATOM 1654 C C . GLU A 1 208 ? -18.751 0.114 19.368 1.00 94.62 208 GLU A C 1
ATOM 1656 O O . GLU A 1 208 ? -19.693 0.864 19.135 1.00 94.62 208 GLU A O 1
ATOM 1661 N N . ILE A 1 209 ? -17.633 0.137 18.629 1.00 93.38 209 ILE A N 1
ATOM 1662 C CA . ILE A 1 209 ? -17.380 1.134 17.575 1.00 93.38 209 ILE A CA 1
ATOM 1663 C C . ILE A 1 209 ? -18.426 1.068 16.445 1.00 93.38 209 ILE A C 1
ATOM 1665 O O . ILE A 1 209 ? -18.810 2.104 15.910 1.00 93.38 209 ILE A O 1
ATOM 1669 N N . LEU A 1 210 ? -18.900 -0.130 16.080 1.00 92.62 210 LEU A N 1
ATOM 1670 C CA . LEU A 1 210 ? -19.935 -0.310 15.053 1.00 92.62 210 LEU A CA 1
ATOM 1671 C C . LEU A 1 210 ? -21.372 -0.101 15.568 1.00 92.62 210 LEU A C 1
ATOM 1673 O O . LEU A 1 210 ? -22.290 -0.087 14.751 1.00 92.62 210 LEU A O 1
ATOM 1677 N N . SER A 1 211 ? -21.589 0.069 16.880 1.00 93.31 211 SER A N 1
ATOM 1678 C CA . SER A 1 211 ? -22.923 0.366 17.434 1.00 93.31 211 SER A CA 1
ATOM 1679 C C . SER A 1 211 ? -23.416 1.759 17.027 1.00 93.31 211 SER A C 1
ATOM 1681 O O . SER A 1 211 ? -24.603 1.947 16.767 1.00 93.31 211 SER A O 1
ATOM 1683 N N . ASP A 1 212 ? -22.482 2.705 16.899 1.00 91.38 212 ASP A N 1
ATOM 1684 C CA . ASP A 1 212 ? -22.689 4.028 16.325 1.00 91.38 212 ASP A CA 1
ATOM 1685 C C . ASP A 1 212 ? -21.458 4.421 15.494 1.00 91.38 212 ASP A C 1
ATOM 1687 O O . ASP A 1 212 ? -20.450 4.916 16.009 1.00 91.38 212 ASP A O 1
ATOM 1691 N N . ILE A 1 213 ? -21.566 4.211 14.180 1.00 91.44 213 ILE A N 1
ATOM 1692 C CA . ILE A 1 213 ? -20.535 4.568 13.196 1.00 91.44 213 ILE A CA 1
ATOM 1693 C C . ILE A 1 213 ? -20.407 6.083 12.967 1.00 91.44 213 ILE A C 1
ATOM 1695 O O . ILE A 1 213 ? -19.445 6.518 12.335 1.00 91.44 213 ILE A O 1
ATOM 1699 N N . SER A 1 214 ? -21.357 6.889 13.461 1.00 89.94 214 SER A N 1
ATOM 1700 C CA . SER A 1 214 ? -21.317 8.355 13.367 1.00 89.94 214 SER A CA 1
ATOM 1701 C C . SER A 1 214 ? -20.554 9.006 14.529 1.00 89.94 214 SER A C 1
ATOM 1703 O O . SER A 1 214 ? -20.071 10.133 14.397 1.00 89.94 214 SER A O 1
ATOM 1705 N N . ARG A 1 215 ? -20.397 8.287 15.650 1.00 92.19 215 ARG A N 1
ATOM 1706 C CA . ARG A 1 215 ? -19.713 8.742 16.869 1.00 92.19 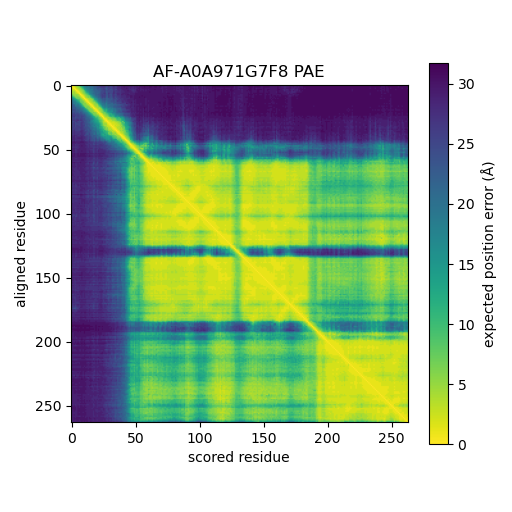215 ARG A CA 1
ATOM 1707 C C . ARG A 1 215 ? -18.188 8.748 16.708 1.00 92.19 215 ARG A C 1
ATOM 1709 O O . ARG A 1 215 ? -17.575 7.761 16.312 1.00 92.19 215 ARG A O 1
ATOM 1716 N N . SER A 1 216 ? -17.556 9.852 17.109 1.00 93.31 216 SER A N 1
ATOM 1717 C CA . SER A 1 216 ? -16.102 9.943 17.316 1.00 93.31 216 SER A CA 1
ATOM 1718 C C . SER A 1 216 ? -15.718 9.259 18.640 1.00 93.31 216 SER A C 1
ATOM 1720 O O . SER A 1 216 ? -16.053 9.744 19.723 1.00 93.31 216 SER A O 1
ATOM 1722 N N . TRP A 1 217 ? -14.999 8.136 18.588 1.00 94.69 217 TRP A N 1
ATOM 1723 C CA . TRP A 1 217 ? -14.707 7.306 19.764 1.00 94.69 217 TRP A CA 1
ATOM 1724 C C . TRP A 1 217 ? -13.360 7.628 20.427 1.00 94.69 217 TRP A C 1
ATOM 1726 O O . TRP A 1 217 ? -12.287 7.430 19.850 1.00 94.69 217 TRP A O 1
ATOM 1736 N N . ARG A 1 218 ? -13.380 8.069 21.690 1.00 94.88 218 ARG A N 1
ATOM 1737 C CA . ARG A 1 218 ? -12.154 8.273 22.485 1.00 94.88 218 ARG A CA 1
ATOM 1738 C C . ARG A 1 218 ? -11.587 6.937 22.965 1.00 94.88 218 ARG A C 1
ATOM 1740 O O . ARG A 1 218 ? -12.281 6.152 23.603 1.00 94.88 218 ARG A O 1
ATOM 1747 N N . LEU A 1 219 ? -10.297 6.705 22.714 1.00 93.69 219 LEU A N 1
ATOM 1748 C CA . LEU A 1 219 ? -9.631 5.427 23.014 1.00 93.69 219 LEU A CA 1
ATOM 1749 C C . LEU A 1 219 ? -9.533 5.115 24.515 1.00 93.69 219 LEU A C 1
ATOM 1751 O O . LEU A 1 219 ? -9.453 3.945 24.876 1.00 93.69 219 LEU A O 1
ATOM 1755 N N . SER A 1 220 ? -9.532 6.137 25.374 1.00 93.75 220 SER A N 1
ATOM 1756 C CA . SER A 1 220 ? -9.635 5.976 26.827 1.00 93.75 220 SER A CA 1
ATOM 1757 C C . SER A 1 220 ? -11.039 5.548 27.252 1.00 93.75 220 SER A C 1
ATOM 1759 O O . SER A 1 220 ? -11.160 4.587 28.001 1.00 93.75 220 SER A O 1
ATOM 1761 N N . ALA A 1 221 ? -12.084 6.185 26.712 1.00 92.94 221 ALA A N 1
ATOM 1762 C CA . ALA A 1 221 ? -13.475 5.829 26.995 1.00 92.94 221 ALA A CA 1
ATOM 1763 C C . ALA A 1 221 ? -13.777 4.383 26.566 1.00 92.94 221 ALA A C 1
ATOM 1765 O O . ALA A 1 221 ? -14.220 3.599 27.390 1.00 92.94 221 ALA A O 1
ATOM 1766 N N . LEU A 1 222 ? -13.399 3.981 25.344 1.00 94.06 222 LEU A N 1
ATOM 1767 C CA . LEU A 1 222 ? -13.509 2.584 24.885 1.00 94.06 222 LEU A CA 1
ATOM 1768 C C . LEU A 1 222 ? -12.755 1.578 25.775 1.00 94.06 222 LEU A C 1
ATOM 1770 O O . LEU A 1 222 ? -13.142 0.415 25.860 1.00 94.06 222 LEU A O 1
ATOM 1774 N N . ALA A 1 223 ? -11.643 1.986 26.393 1.00 95.00 223 ALA A N 1
ATOM 1775 C CA . ALA A 1 223 ? -10.881 1.122 27.290 1.00 95.00 223 ALA A CA 1
ATOM 1776 C C . ALA A 1 223 ? -11.600 0.946 28.640 1.00 95.00 223 ALA A C 1
ATOM 1778 O O . ALA A 1 223 ? -11.686 -0.169 29.148 1.00 95.00 223 ALA A O 1
ATOM 1779 N N . GLU A 1 224 ? -12.151 2.034 29.179 1.00 94.88 224 GLU A N 1
ATOM 1780 C CA . GLU A 1 224 ? -12.910 2.082 30.431 1.00 94.88 224 GLU A CA 1
ATOM 1781 C C . GLU A 1 224 ? -14.267 1.362 30.312 1.00 94.88 224 GLU A C 1
ATOM 1783 O O . GLU A 1 224 ? -14.524 0.410 31.049 1.00 94.88 224 GLU A O 1
ATOM 1788 N N . GLU A 1 225 ? -15.072 1.735 29.314 1.00 93.62 225 GLU A N 1
ATOM 1789 C CA . GLU A 1 225 ? -16.417 1.216 29.003 1.00 93.62 225 GLU A CA 1
ATOM 1790 C C . GLU A 1 225 ? -16.420 -0.307 28.765 1.00 93.62 225 GLU A C 1
ATOM 1792 O O . GLU A 1 225 ? -17.327 -1.012 29.203 1.00 93.62 225 GLU A O 1
ATOM 1797 N N . LEU A 1 226 ? -15.355 -0.844 28.154 1.00 93.56 226 LEU A N 1
ATOM 1798 C CA . LEU A 1 226 ? -15.196 -2.279 27.874 1.00 93.56 226 LEU A CA 1
ATOM 1799 C C . LEU A 1 226 ? -14.292 -3.023 28.877 1.00 93.56 226 LEU A C 1
ATOM 1801 O O . LEU A 1 226 ? -13.985 -4.203 28.663 1.00 93.56 226 LEU A O 1
ATOM 1805 N N . GLY A 1 227 ? -13.831 -2.357 29.943 1.00 93.69 227 GLY A N 1
ATOM 1806 C CA . GLY A 1 227 ? -12.971 -2.945 30.977 1.00 93.69 227 GLY A CA 1
ATOM 1807 C C . GLY A 1 227 ? -11.678 -3.570 30.433 1.00 93.69 227 GLY A C 1
ATOM 1808 O O . GLY A 1 227 ? -11.280 -4.657 30.860 1.00 93.69 227 GLY A O 1
ATOM 1809 N N . CYS A 1 228 ? -11.044 -2.935 29.444 1.00 92.94 228 CYS A N 1
ATOM 1810 C CA . CYS A 1 228 ? -9.881 -3.467 28.733 1.00 92.94 228 CYS A CA 1
ATOM 1811 C C . CYS A 1 228 ? -8.706 -2.475 28.682 1.00 92.94 228 CYS A C 1
ATOM 1813 O O . CYS A 1 228 ? -8.832 -1.297 28.999 1.00 92.94 228 CYS A O 1
ATOM 1815 N N . SER A 1 229 ? -7.514 -2.940 28.299 1.00 93.12 229 SER A N 1
ATOM 1816 C CA . SER A 1 229 ? -6.351 -2.049 28.225 1.00 93.12 229 SER A CA 1
ATOM 1817 C C . SER A 1 229 ? -6.411 -1.145 26.991 1.00 93.12 229 SER A C 1
ATOM 1819 O O . SER A 1 229 ? -6.704 -1.597 25.881 1.00 93.12 229 SER A O 1
ATOM 1821 N N . ILE A 1 230 ? -5.993 0.116 27.134 1.00 92.25 230 ILE A N 1
ATOM 1822 C CA . ILE A 1 230 ? -5.848 1.044 25.997 1.00 92.25 230 ILE A CA 1
ATOM 1823 C C . ILE A 1 230 ? -4.894 0.502 24.911 1.00 92.25 230 ILE A C 1
ATOM 1825 O O . ILE A 1 230 ? -5.033 0.823 23.733 1.00 92.25 230 ILE A O 1
ATOM 1829 N N . GLY A 1 231 ? -3.972 -0.401 25.270 1.00 88.12 231 GLY A N 1
ATOM 1830 C CA . GLY A 1 231 ? -3.117 -1.133 24.329 1.00 88.12 231 GLY A CA 1
ATOM 1831 C C . GLY A 1 231 ? -3.849 -2.178 23.471 1.00 88.12 231 GLY A C 1
ATOM 1832 O O . GLY A 1 231 ? -3.355 -2.523 22.398 1.00 88.12 231 GLY A O 1
ATOM 1833 N N . GLN A 1 232 ? -5.016 -2.676 23.893 1.00 89.44 232 GLN A N 1
ATOM 1834 C CA . GLN A 1 232 ? -5.904 -3.505 23.066 1.00 89.44 232 GLN A CA 1
ATOM 1835 C C . GLN A 1 232 ? -6.737 -2.629 22.122 1.00 89.44 232 GLN A C 1
ATOM 1837 O O . GLN A 1 232 ? -6.753 -2.900 20.921 1.00 89.44 232 GLN A O 1
ATOM 1842 N N . VAL A 1 233 ? -7.322 -1.533 22.622 1.00 92.06 233 VAL A N 1
ATOM 1843 C CA . VAL A 1 233 ? -8.055 -0.556 21.790 1.00 92.06 233 VAL A CA 1
ATOM 1844 C C . VAL A 1 233 ? -7.148 0.038 20.707 1.00 92.06 233 VAL A C 1
ATOM 1846 O O . VAL A 1 233 ? -7.507 0.057 19.532 1.00 92.06 233 VAL A O 1
ATOM 1849 N N . SER A 1 234 ? -5.919 0.424 21.063 1.00 88.75 234 SER A N 1
ATOM 1850 C CA . SER A 1 234 ? -4.931 0.969 20.123 1.00 88.75 234 SER A CA 1
ATOM 1851 C C . SER A 1 234 ? -4.530 -0.025 19.019 1.00 88.75 234 SER A C 1
ATOM 1853 O O . SER A 1 234 ? -4.292 0.394 17.889 1.00 88.75 234 SER A O 1
ATOM 1855 N N . LYS A 1 235 ? -4.527 -1.343 19.287 1.00 88.12 235 LYS A N 1
ATOM 1856 C CA . LYS A 1 235 ? -4.296 -2.375 18.253 1.00 88.12 235 LYS A CA 1
ATOM 1857 C C . LYS A 1 235 ? -5.447 -2.462 17.251 1.00 88.12 235 LYS A C 1
ATOM 1859 O O . LYS A 1 235 ? -5.177 -2.548 16.057 1.00 88.12 235 LYS A O 1
ATOM 1864 N N . VAL A 1 236 ? -6.698 -2.415 17.721 1.00 90.19 236 VAL A N 1
ATOM 1865 C CA . VAL A 1 236 ? -7.876 -2.384 16.833 1.00 90.19 236 VAL A CA 1
ATOM 1866 C C . VAL A 1 236 ? -7.863 -1.098 16.010 1.00 90.19 236 VAL A C 1
ATOM 1868 O O . VAL A 1 236 ? -7.869 -1.169 14.787 1.00 90.19 236 VAL A O 1
ATOM 1871 N N . LYS A 1 237 ? -7.703 0.061 16.660 1.00 90.06 237 LYS A N 1
ATOM 1872 C CA . LYS A 1 237 ? -7.568 1.361 15.989 1.00 90.06 237 LYS A CA 1
ATOM 1873 C C . LYS A 1 237 ? -6.486 1.352 14.909 1.00 90.06 237 LYS A C 1
ATOM 1875 O O . LYS A 1 237 ? -6.753 1.775 13.793 1.00 90.06 237 LYS A O 1
ATOM 1880 N N . ASN A 1 238 ? -5.279 0.868 15.219 1.00 85.94 238 ASN A N 1
ATOM 1881 C CA . ASN A 1 238 ? -4.187 0.821 14.243 1.00 85.94 238 ASN A CA 1
ATOM 1882 C C . ASN A 1 238 ? -4.556 -0.028 13.023 1.00 85.94 238 ASN A C 1
ATOM 1884 O O . ASN A 1 238 ? -4.291 0.402 11.913 1.00 85.94 238 ASN A O 1
ATOM 1888 N N . HIS A 1 239 ? -5.197 -1.186 13.210 1.00 85.69 239 HIS A N 1
ATOM 1889 C CA . HIS A 1 239 ? -5.655 -2.004 12.086 1.00 85.69 239 HIS A CA 1
ATOM 1890 C C . HIS A 1 239 ? -6.649 -1.244 11.195 1.00 85.69 239 HIS A C 1
ATOM 1892 O O . HIS A 1 239 ? -6.500 -1.269 9.977 1.00 85.69 239 HIS A O 1
ATOM 1898 N N . LEU A 1 240 ? -7.656 -0.587 11.786 1.00 87.69 240 LEU A N 1
ATOM 1899 C CA . LEU A 1 240 ? -8.683 0.128 11.020 1.00 87.69 240 LEU A CA 1
ATOM 1900 C C . LEU A 1 240 ? -8.079 1.311 10.237 1.00 87.69 240 LEU A C 1
ATOM 1902 O O . LEU A 1 240 ? -8.371 1.472 9.053 1.00 87.69 240 LEU A O 1
ATOM 1906 N N . CYS A 1 241 ? -7.186 2.086 10.863 1.00 84.94 241 CYS A N 1
ATOM 1907 C CA . CYS A 1 241 ? -6.496 3.205 10.209 1.00 84.94 241 CYS A CA 1
ATOM 1908 C C . CYS A 1 241 ? -5.473 2.754 9.157 1.00 84.94 241 CYS A C 1
ATOM 1910 O O . CYS A 1 241 ? -5.396 3.354 8.089 1.00 84.94 241 CYS A O 1
ATOM 1912 N N . ASP A 1 242 ? -4.733 1.666 9.403 1.00 80.56 242 ASP A N 1
ATOM 1913 C CA . ASP A 1 242 ? -3.779 1.103 8.437 1.00 80.56 242 ASP A CA 1
ATOM 1914 C C . ASP A 1 242 ? -4.453 0.737 7.097 1.00 80.56 242 ASP A C 1
ATOM 1916 O O . ASP A 1 242 ? -3.764 0.689 6.079 1.00 80.56 242 ASP A O 1
ATOM 1920 N N . GLN A 1 243 ? -5.772 0.485 7.085 1.00 83.38 243 GLN A N 1
ATOM 1921 C CA . GLN A 1 243 ? -6.568 0.143 5.895 1.00 83.38 243 GLN A CA 1
ATOM 1922 C C . GLN A 1 243 ? -7.468 1.285 5.370 1.00 83.38 243 GLN A C 1
ATOM 1924 O O . GLN A 1 243 ? -8.223 1.060 4.427 1.00 83.38 243 GLN A O 1
ATOM 1929 N N . LEU A 1 244 ? -7.389 2.498 5.940 1.00 84.69 244 LEU A N 1
ATOM 1930 C CA . LEU A 1 244 ? -8.309 3.630 5.696 1.00 84.69 244 LEU A CA 1
ATOM 1931 C C . LEU A 1 244 ? -9.796 3.350 6.013 1.00 84.69 244 LEU A C 1
ATOM 1933 O O . LEU A 1 244 ? -10.680 4.055 5.532 1.00 84.69 244 LEU A O 1
ATOM 1937 N N . TRP A 1 245 ? -10.101 2.349 6.844 1.00 89.38 245 TRP A N 1
ATOM 1938 C CA . TRP A 1 245 ? -11.477 2.067 7.284 1.00 89.38 245 TRP A CA 1
ATOM 1939 C C . TRP A 1 245 ? -11.942 2.993 8.415 1.00 89.38 245 TRP A C 1
ATOM 1941 O O . TRP A 1 245 ? -13.138 3.097 8.689 1.00 89.38 245 TRP A O 1
ATOM 1951 N N . ALA A 1 246 ? -11.002 3.663 9.083 1.00 89.19 246 ALA A N 1
ATOM 1952 C CA . ALA A 1 246 ? -11.246 4.638 10.139 1.00 89.19 246 ALA A CA 1
ATOM 1953 C C . ALA A 1 246 ? -10.087 5.645 10.226 1.00 89.19 246 ALA A C 1
ATOM 1955 O O . ALA A 1 246 ? -8.951 5.290 9.929 1.00 89.19 246 ALA A O 1
ATOM 1956 N N . GLU A 1 247 ? -10.335 6.858 10.714 1.00 89.00 247 GLU A N 1
ATOM 1957 C CA . GLU A 1 247 ? -9.320 7.911 10.901 1.00 89.00 247 GLU A CA 1
ATOM 1958 C C . GLU A 1 247 ? -9.237 8.376 12.366 1.00 89.00 247 GLU A C 1
ATOM 1960 O O . GLU A 1 247 ? -10.170 8.191 13.153 1.00 89.00 247 GLU A O 1
ATOM 1965 N N . MET A 1 248 ? -8.131 9.026 12.743 1.00 88.81 248 MET A N 1
ATOM 1966 C CA . MET A 1 248 ? -7.983 9.660 14.059 1.00 88.81 248 MET A CA 1
ATOM 1967 C C . MET A 1 248 ? -8.218 11.171 13.965 1.00 88.81 248 MET A C 1
ATOM 1969 O O . MET A 1 248 ? -7.336 11.919 13.546 1.00 88.81 248 MET A O 1
ATOM 1973 N N . THR A 1 249 ? -9.382 11.625 14.421 1.00 87.31 249 THR A N 1
ATOM 1974 C CA . THR A 1 249 ? -9.695 13.056 14.554 1.00 87.31 249 THR A CA 1
ATOM 1975 C C . THR A 1 249 ? -9.238 13.603 15.915 1.00 87.31 249 THR A C 1
ATOM 1977 O O . THR A 1 249 ? -8.843 12.850 16.807 1.00 87.31 249 THR A O 1
ATOM 1980 N N . GLY A 1 250 ? -9.342 14.922 16.119 1.00 82.81 250 GLY A N 1
ATOM 1981 C CA . GLY A 1 250 ? -9.149 15.537 17.441 1.00 82.81 250 GLY A CA 1
ATOM 1982 C C . GLY A 1 250 ? -10.226 15.167 18.474 1.00 82.81 250 GLY A C 1
ATOM 1983 O O . GLY A 1 250 ? -10.017 15.352 19.671 1.00 82.81 250 GLY A O 1
ATOM 1984 N N . GLU A 1 251 ? -11.366 14.628 18.036 1.00 86.81 251 GLU A N 1
ATOM 1985 C CA . GLU A 1 251 ? -12.462 14.195 18.910 1.00 86.81 251 GLU A CA 1
ATOM 1986 C C . GLU A 1 251 ? -12.322 12.724 19.324 1.00 86.81 251 GLU A C 1
ATOM 1988 O O . GLU A 1 251 ? -12.630 12.372 20.467 1.00 86.81 251 GLU A O 1
ATOM 1993 N N . GLY A 1 252 ? -11.830 11.888 18.402 1.00 90.06 252 GLY A N 1
ATOM 1994 C CA . GLY A 1 252 ? -11.643 10.450 18.563 1.00 90.06 252 GLY A CA 1
ATOM 1995 C C . GLY A 1 252 ? -11.462 9.705 17.233 1.00 90.06 252 GLY A C 1
ATOM 1996 O O . GLY A 1 252 ? -11.318 10.303 16.164 1.00 90.06 252 GLY A O 1
ATOM 1997 N N . LEU A 1 253 ? -11.494 8.377 17.311 1.00 92.25 253 LEU A N 1
ATOM 1998 C CA . LEU A 1 253 ? -11.534 7.468 16.168 1.00 92.25 253 LEU A CA 1
ATOM 1999 C C . LEU A 1 253 ? -12.899 7.560 15.470 1.00 92.25 253 LEU A C 1
ATOM 2001 O O . LEU A 1 253 ? -13.917 7.300 16.109 1.00 92.25 253 LEU A O 1
ATOM 2005 N N . ARG A 1 254 ? -12.917 7.894 14.178 1.00 92.06 254 ARG A N 1
ATOM 2006 C CA . ARG A 1 254 ? -14.132 7.954 13.346 1.00 92.06 254 ARG A CA 1
ATOM 2007 C C . ARG A 1 254 ? -14.088 6.863 12.279 1.00 92.06 254 ARG A C 1
ATOM 2009 O O . ARG A 1 254 ? -13.052 6.693 11.643 1.00 92.06 254 ARG A O 1
ATOM 2016 N N . ILE A 1 255 ? -15.188 6.136 12.076 1.00 92.88 255 ILE A N 1
ATOM 2017 C CA . ILE A 1 255 ? -15.303 5.153 10.987 1.00 92.88 255 ILE A CA 1
ATOM 2018 C C . ILE A 1 255 ? -15.497 5.873 9.646 1.00 92.88 255 ILE A C 1
ATOM 2020 O O . ILE A 1 255 ? -16.239 6.848 9.558 1.00 92.88 255 ILE A O 1
ATOM 2024 N N . LEU A 1 256 ? -14.814 5.379 8.612 1.00 87.94 256 LEU A N 1
ATOM 2025 C CA . LEU A 1 256 ? -14.907 5.847 7.226 1.00 87.94 256 LEU A CA 1
ATOM 2026 C C . LEU A 1 256 ? -15.620 4.828 6.329 1.00 87.94 256 LEU A C 1
ATOM 2028 O O . LEU A 1 256 ? -16.437 5.212 5.497 1.00 87.94 256 LEU A O 1
ATOM 2032 N N . ASP A 1 257 ? -15.333 3.539 6.520 1.00 87.06 257 ASP A N 1
ATOM 2033 C CA . ASP A 1 257 ? -15.954 2.438 5.783 1.00 87.06 257 ASP A CA 1
ATOM 2034 C C . ASP A 1 257 ? -16.354 1.332 6.765 1.00 87.06 257 ASP A C 1
ATOM 2036 O O . ASP A 1 257 ? -15.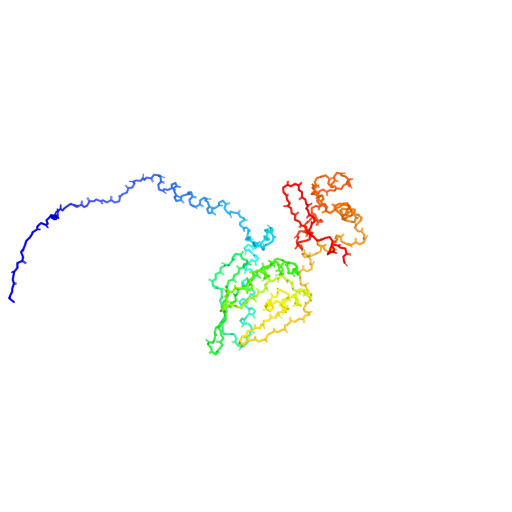526 0.550 7.229 1.00 87.06 257 ASP A O 1
ATOM 2040 N N . ALA A 1 258 ? -17.640 1.295 7.117 1.00 88.75 258 ALA A N 1
ATOM 2041 C CA . ALA A 1 258 ? -18.195 0.257 7.978 1.00 88.75 258 ALA A CA 1
ATOM 2042 C C . ALA A 1 258 ? -18.410 -1.071 7.232 1.00 88.75 258 ALA A C 1
ATOM 2044 O O . ALA A 1 258 ? -18.388 -2.127 7.861 1.00 88.75 258 ALA A O 1
ATOM 2045 N N . GLU A 1 259 ? -18.610 -1.044 5.909 1.00 87.81 259 GLU A N 1
ATOM 2046 C CA . GLU A 1 259 ? -18.887 -2.256 5.134 1.00 87.81 259 GLU A CA 1
ATOM 2047 C C . GLU A 1 259 ? -17.622 -3.110 5.003 1.00 87.81 259 GLU A C 1
ATOM 2049 O O . GLU A 1 259 ? -17.666 -4.319 5.224 1.00 87.81 259 GLU A O 1
ATOM 2054 N N . ALA A 1 260 ? -16.471 -2.483 4.742 1.00 85.12 260 ALA A N 1
ATOM 2055 C CA . ALA A 1 260 ? -15.184 -3.170 4.665 1.00 85.12 260 ALA A CA 1
ATOM 2056 C C . ALA A 1 260 ? -14.733 -3.803 5.998 1.00 85.12 260 ALA A C 1
ATOM 2058 O O . ALA A 1 260 ? -13.964 -4.761 5.980 1.00 85.12 260 ALA A O 1
ATOM 2059 N N . ILE A 1 261 ? -15.239 -3.326 7.143 1.00 85.62 261 ILE A N 1
ATOM 2060 C CA . ILE A 1 261 ? -14.989 -3.919 8.473 1.00 85.62 261 ILE A CA 1
ATOM 2061 C C . ILE A 1 261 ? -15.831 -5.195 8.695 1.00 85.62 261 ILE A C 1
ATOM 2063 O O . ILE A 1 261 ? -15.502 -6.003 9.564 1.00 85.62 261 ILE A O 1
ATOM 2067 N N . MET A 1 262 ? -16.915 -5.385 7.933 1.00 82.00 262 MET A N 1
ATOM 2068 C CA . MET A 1 262 ? -17.896 -6.467 8.115 1.00 82.00 262 MET A CA 1
ATOM 2069 C C . MET A 1 262 ? -17.827 -7.583 7.050 1.00 82.00 262 MET A C 1
ATOM 2071 O O . MET A 1 262 ? -18.676 -8.477 7.068 1.00 82.00 262 MET A O 1
ATOM 2075 N N . ARG A 1 263 ? -16.848 -7.538 6.137 1.00 72.31 263 ARG A N 1
ATOM 2076 C CA . ARG A 1 263 ? -16.620 -8.525 5.062 1.00 72.31 263 ARG A CA 1
ATOM 2077 C C . ARG A 1 263 ? -15.562 -9.573 5.433 1.00 72.31 263 ARG A C 1
ATOM 2079 O O . ARG A 1 263 ? -15.744 -10.727 4.989 1.00 72.31 263 ARG A O 1
#

Solvent-accessible surface area (backbone atoms only — not comparable to full-atom values): 15491 Å² total; per-residue (Å²): 144,85,88,83,92,88,82,86,87,80,88,81,91,80,90,84,82,88,87,79,94,79,88,85,69,73,65,63,55,49,55,54,47,50,57,49,44,65,58,58,71,47,69,83,64,57,44,59,24,69,42,80,66,96,45,75,50,73,39,43,53,80,49,52,54,50,48,52,61,50,50,29,55,59,44,50,71,35,99,57,35,71,42,40,44,81,74,49,77,45,76,46,38,30,35,34,40,38,35,28,74,90,68,50,74,49,37,30,44,35,35,56,38,89,62,45,42,56,54,59,53,45,46,47,52,74,78,59,84,66,91,71,91,75,54,46,51,29,39,34,23,48,40,70,45,73,67,29,50,55,46,29,59,76,72,74,36,26,35,45,25,75,37,65,32,30,36,43,78,58,101,88,46,80,48,78,41,78,84,58,63,65,74,53,51,78,78,43,54,71,54,66,48,45,83,34,90,84,32,61,66,42,59,41,57,53,50,57,53,62,72,45,53,86,49,56,44,41,58,65,55,59,12,60,80,67,75,46,56,51,73,56,46,50,50,52,50,48,46,34,40,76,50,64,28,21,48,82,54,98,73,17,43,31,59,69,36,72,64,78,76,73,113

Nearest PDB structures (foldseek):
  7oyk-assembly2_CCC  TM=6.341E-01  e=1.459E-02  Bacillus subtilis subsp. subtilis str. 168
  8bii-assembly3_G-2  TM=7.083E-01  e=4.495E-02  Photorhabdus laumondii subsp. laumondii TTO1
  7oyk-assembly1_BBB  TM=6.099E-01  e=2.260E-02  Bacillus subtilis subsp. subtilis str. 168
  8r3g-assembly1_C  TM=6.089E-01  e=7.413E-02  Bacillus subtilis
  1x19-assembly1_A  TM=5.115E-01  e=1.013E-01  Chlorobaculum tepidum TLS

Radius of gyration: 27.94 Å; Cα contacts (8 Å, |Δi|>4): 375; chains: 1; bounding box: 68×83×71 Å

Foldseek 3Di:
DDDDDDDDDDDDDDDDDDDDDDDDDCVVVVVVVVVVVVVVVCVQDFQFADQVPPDTQTHRPVQLVVQQVCVFVVQVVDQQFPGKDWDAADSQGGKIKTQGPVRDIAIEDEGEHQDLALQSVCSRLVPVPDDDDRYAYEYEYQDADPVSVVSCVVSVHWYDHVQGATADDDPRDGDGDDDRDRPCVVVCVLLVCLPPPVCPLSVQLLCVCVVDLADADALVCSCVVSVHDSVSSVSSLCNCVSNVQWDQDPRHIHGDNPPVVVD

pLDDT: mean 75.52, std 23.83, range [23.41, 96.19]

Secondary structure (DSSP, 8-state):
-------------------------HHHHHHHHHHHHHHHTTTT-EEEEE-SSS-EEEEEHHHHHHHHHHHHHHHHTSTTEEEEEEEEEETTEEEEEEEETTS-EEEEEEEE-SS--HHHHHHHHTT--SS-SSEEEEEEES---HHHHHHHHHHT-EEEETTS-EEEE-SS-EEEE-----TTHHHHTTTTTSS-TT-TTHHHHHHHHHH-TTS-B-HHHHHHHTT--HHHHHHHHHHHHHTTSEEE-SS-EEES-STTT--

Mean predicted aligned error: 13.52 Å